Protein AF-A0A067E964-F1 (afdb_monomer)

Sequence (181 aa):
MEIDKAIRESDDRRLKTKYNNAINVIQRTLALYSIEEVAFSFNGGKDSTVLLHLLRAGYFLHKGEQSCSNGSLTFPIRTIYFESNSAFPEINSFTYDTASKYVLQLDIIRSDFKSGLEALLNAKPIRAIFLG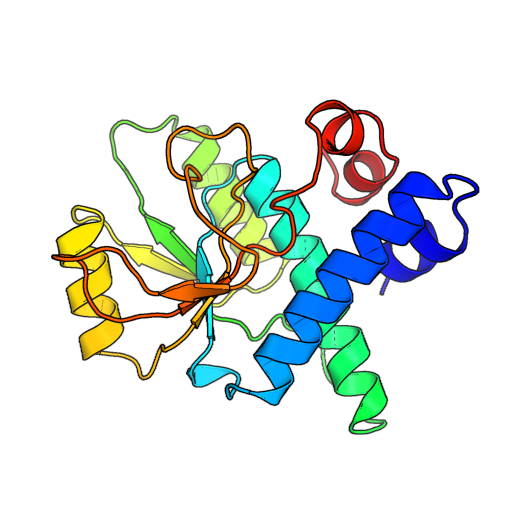VRIGDPTAVGQEQFSPSSPGWPPFMRVNPILDWSYRLLINNKLFGFIGF

Radius of gyration: 15.9 Å; Cα contacts (8 Å, |Δi|>4): 256; chains: 1; bounding box: 35×35×43 Å

pLDDT: mean 87.72, std 13.6, range [41.44, 98.56]

Solvent-accessible surface area (backbone atoms only — not comparable to full-atom values): 10256 Å² total; per-residue (Å²): 113,69,69,61,54,54,48,73,72,44,88,53,62,68,56,40,52,54,49,52,53,23,32,51,49,45,38,52,48,61,73,75,38,56,64,74,22,32,34,33,52,42,72,63,41,73,52,25,51,52,43,52,56,47,49,53,43,21,50,52,53,51,43,63,77,73,51,98,65,100,63,81,89,65,43,77,51,35,29,38,31,76,58,55,93,88,53,63,66,64,45,54,51,50,39,52,52,48,31,61,77,51,54,43,50,70,46,79,34,77,58,58,74,65,64,40,47,41,55,46,51,74,75,38,72,45,45,35,36,39,39,51,48,28,64,88,40,90,86,29,73,92,60,55,57,65,33,72,50,58,94,95,52,67,83,34,33,40,31,23,53,48,28,89,55,50,72,66,63,56,73,75,34,69,64,42,72,74,70,69,115

Secondary structure (DSSP, 8-state):
-HHHHHHHH---HHHHHHHHHHHHHHHHHHHHS-GGGEEEE--SSHHHHHHHHHHHHHHHHHHHHH----------SEEEEE--TTS-HHHHHHHHHHHHHHT--EEEE-S-HHHHHHHHHHHS---EEEE---TTSGGGTT--SEEEPPTTSPP-EEE-TTTT--HHHHHTSTHHHHHT-

Structure (mmCIF, N/CA/C/O backbone):
data_AF-A0A067E964-F1
#
_entry.id   AF-A0A067E964-F1
#
loop_
_atom_site.group_PDB
_atom_site.id
_atom_site.type_symbol
_atom_site.label_atom_id
_atom_site.label_alt_id
_atom_site.label_comp_id
_atom_site.label_asym_id
_atom_site.label_entity_id
_atom_site.label_seq_id
_atom_site.pdbx_PDB_ins_code
_atom_site.Cartn_x
_atom_site.Cartn_y
_atom_site.Cartn_z
_atom_site.occupancy
_atom_site.B_iso_or_equiv
_atom_site.auth_seq_id
_atom_site.auth_comp_id
_atom_site.auth_asym_id
_atom_site.auth_atom_id
_atom_site.pdbx_PDB_model_num
ATOM 1 N N . MET A 1 1 ? -3.321 -1.084 18.942 1.00 77.06 1 MET A N 1
ATOM 2 C CA . MET A 1 1 ? -2.308 -0.427 18.084 1.00 77.06 1 MET A CA 1
ATOM 3 C C . MET A 1 1 ? -2.519 1.096 18.113 1.00 77.06 1 MET A C 1
ATOM 5 O O . MET A 1 1 ? -3.662 1.531 18.144 1.00 77.06 1 MET A O 1
ATOM 9 N N . GLU A 1 2 ? -1.440 1.889 18.148 1.00 77.56 2 GLU A N 1
ATOM 10 C CA . GLU A 1 2 ? -1.433 3.334 18.477 1.00 77.56 2 GLU A CA 1
ATOM 11 C C . GLU A 1 2 ? -2.268 4.225 17.544 1.00 77.56 2 GLU A C 1
ATOM 13 O O . GLU A 1 2 ? -3.072 5.018 18.028 1.00 77.56 2 GLU A O 1
ATOM 18 N N . ILE A 1 3 ? -2.139 4.067 16.221 1.00 82.62 3 ILE A N 1
ATOM 19 C CA . ILE A 1 3 ? -2.868 4.901 15.247 1.00 82.62 3 ILE A CA 1
ATOM 20 C C . ILE A 1 3 ? -4.391 4.700 15.330 1.00 82.62 3 ILE A C 1
ATOM 22 O O . ILE A 1 3 ? -5.132 5.673 15.260 1.00 82.62 3 ILE A O 1
ATOM 26 N N . ASP A 1 4 ? -4.867 3.472 15.561 1.00 84.50 4 ASP A N 1
ATOM 27 C CA . ASP A 1 4 ? -6.303 3.192 15.721 1.00 84.50 4 ASP A CA 1
ATOM 28 C C . ASP A 1 4 ? -6.872 3.899 16.955 1.00 84.50 4 ASP A C 1
ATOM 30 O O . ASP A 1 4 ? -7.898 4.573 16.872 1.00 84.50 4 ASP A O 1
ATOM 34 N N . LYS A 1 5 ? -6.156 3.822 18.084 1.00 84.88 5 LYS A N 1
ATOM 35 C CA . LYS A 1 5 ? -6.529 4.530 19.313 1.00 84.88 5 LYS A CA 1
ATOM 36 C C . LYS A 1 5 ? -6.577 6.044 19.081 1.00 84.88 5 LYS A C 1
ATOM 38 O O . LYS A 1 5 ? -7.591 6.672 19.373 1.00 84.88 5 LYS A O 1
ATOM 43 N N . ALA A 1 6 ? -5.529 6.607 18.479 1.00 85.12 6 ALA A N 1
ATOM 44 C CA . ALA A 1 6 ? -5.443 8.036 18.197 1.00 85.12 6 ALA A CA 1
ATOM 45 C C . ALA A 1 6 ? -6.566 8.536 17.271 1.00 85.12 6 ALA A C 1
ATOM 47 O O . ALA A 1 6 ? -7.114 9.618 17.487 1.00 85.12 6 ALA A O 1
ATOM 48 N N . ILE A 1 7 ? -6.940 7.759 16.247 1.00 87.31 7 ILE A N 1
ATOM 49 C CA . ILE A 1 7 ? -8.059 8.111 15.367 1.00 87.31 7 ILE A CA 1
ATOM 50 C C . ILE A 1 7 ? -9.390 8.049 16.113 1.00 87.31 7 ILE A C 1
ATOM 52 O O . ILE A 1 7 ? -10.205 8.959 15.960 1.00 87.31 7 ILE A O 1
ATOM 56 N N . ARG A 1 8 ? -9.625 7.021 16.937 1.00 85.44 8 ARG A N 1
ATOM 57 C CA . ARG A 1 8 ? -10.857 6.903 17.738 1.00 85.44 8 ARG A CA 1
ATOM 58 C C . ARG A 1 8 ? -11.033 8.077 18.702 1.00 85.44 8 ARG A C 1
ATOM 60 O O . ARG A 1 8 ? -12.152 8.567 18.849 1.00 85.44 8 ARG A O 1
ATOM 67 N N . GLU A 1 9 ? -9.940 8.562 19.281 1.00 87.75 9 GLU A N 1
ATOM 68 C CA . GLU A 1 9 ? -9.905 9.706 20.203 1.00 87.75 9 GLU A CA 1
ATOM 69 C C . GLU A 1 9 ? -9.918 11.075 19.492 1.00 87.75 9 GLU A C 1
ATOM 71 O O . GLU A 1 9 ? -10.081 12.101 20.141 1.00 87.75 9 GLU A O 1
ATOM 76 N N . SER A 1 10 ? -9.771 11.125 18.163 1.00 86.50 10 SER A N 1
ATOM 77 C CA . SER A 1 10 ? -9.786 12.382 17.401 1.00 86.50 10 SER A CA 1
ATOM 78 C C . SER A 1 10 ? -11.192 12.980 17.274 1.00 86.50 10 SER A C 1
ATOM 80 O O . SER A 1 10 ? -12.141 12.275 16.941 1.00 86.50 10 SER A O 1
ATOM 82 N N . ASP A 1 11 ? -11.344 14.295 17.408 1.00 88.62 11 ASP A N 1
ATOM 83 C CA . ASP A 1 11 ? -12.618 14.976 17.122 1.00 88.62 11 ASP A CA 1
ATOM 84 C C . ASP A 1 11 ? -12.865 15.202 15.618 1.00 88.62 11 ASP A C 1
ATOM 86 O O . ASP A 1 11 ? -13.971 15.560 15.202 1.00 88.62 11 ASP A O 1
ATOM 90 N N . ASP A 1 12 ? -11.861 14.949 14.767 1.00 88.62 12 ASP A N 1
ATOM 91 C CA . ASP A 1 12 ? -11.995 15.092 13.316 1.00 88.62 12 ASP A CA 1
ATOM 92 C C . ASP A 1 12 ? -12.827 13.942 12.719 1.00 88.62 12 ASP A C 1
ATOM 94 O O . ASP A 1 12 ? -12.338 12.850 12.404 1.00 88.62 12 ASP A O 1
ATOM 98 N N . ARG A 1 13 ? -14.120 14.221 12.516 1.00 90.00 13 ARG A N 1
ATOM 99 C CA . ARG A 1 13 ? -15.074 13.301 11.879 1.00 90.00 13 ARG A CA 1
ATOM 100 C C . ARG A 1 13 ? -14.670 12.917 10.458 1.00 90.00 13 ARG A C 1
ATOM 102 O O . ARG A 1 13 ? -14.890 11.779 10.055 1.00 90.00 13 ARG A O 1
ATOM 109 N N . ARG A 1 14 ? -14.083 13.838 9.688 1.00 89.62 14 ARG A N 1
ATOM 110 C CA . ARG A 1 14 ? -13.678 13.571 8.302 1.00 89.62 14 ARG A CA 1
ATOM 111 C C . ARG A 1 14 ? -12.520 12.581 8.275 1.00 89.62 14 ARG A C 1
ATOM 113 O O . ARG A 1 14 ? -12.546 11.652 7.467 1.00 89.62 14 ARG A O 1
ATOM 120 N N . LEU A 1 15 ? -11.541 12.763 9.159 1.00 87.75 15 LEU A N 1
ATOM 121 C CA . LEU A 1 15 ? -10.428 11.833 9.320 1.00 87.75 15 LEU A CA 1
ATOM 122 C C . LEU A 1 15 ? -10.924 10.445 9.738 1.00 87.75 15 LEU A C 1
ATOM 124 O O . LEU A 1 15 ? -10.543 9.462 9.109 1.00 87.75 15 LEU A O 1
ATOM 128 N N . LYS A 1 16 ? -11.818 10.366 10.732 1.00 90.69 16 LYS A N 1
ATOM 129 C CA . LYS A 1 16 ? -12.431 9.101 11.172 1.00 90.69 16 LYS A CA 1
ATOM 130 C C . LYS A 1 16 ? -13.113 8.359 10.025 1.00 90.69 16 LYS A C 1
ATOM 132 O O . LYS A 1 16 ? -12.854 7.177 9.830 1.00 90.69 16 LYS A O 1
ATOM 137 N N . THR A 1 17 ? -13.931 9.047 9.226 1.00 92.75 17 THR A N 1
ATOM 138 C CA . THR A 1 17 ? -14.602 8.433 8.070 1.00 92.75 17 THR A CA 1
ATOM 139 C C . THR A 1 17 ? -13.599 7.898 7.048 1.00 92.75 17 THR A C 1
ATOM 141 O O . THR A 1 17 ? -13.735 6.769 6.585 1.00 92.75 17 THR A O 1
ATOM 144 N N . LYS A 1 18 ? -12.565 8.676 6.712 1.00 92.56 18 LYS A N 1
ATOM 145 C CA . LYS A 1 18 ? -11.542 8.274 5.731 1.00 92.56 18 LYS A CA 1
ATOM 146 C C . LYS A 1 18 ? -10.688 7.110 6.227 1.00 92.56 18 LYS A C 1
ATOM 148 O O . LYS A 1 18 ? -10.411 6.195 5.457 1.00 92.56 18 LYS A O 1
ATOM 153 N N . TYR A 1 19 ? -10.338 7.115 7.511 1.00 93.19 19 TYR A N 1
ATOM 154 C CA . TYR A 1 19 ? -9.678 5.998 8.177 1.00 93.19 19 TYR A CA 1
ATOM 155 C C . TYR A 1 19 ? -10.545 4.737 8.129 1.00 93.19 19 TYR A C 1
ATOM 157 O O . TYR A 1 19 ? -10.095 3.726 7.604 1.00 93.19 19 TYR A O 1
ATOM 165 N N . ASN A 1 20 ? -11.802 4.804 8.578 1.00 94.19 20 ASN A N 1
ATOM 166 C CA . ASN A 1 20 ? -12.708 3.652 8.579 1.00 94.19 20 ASN A CA 1
ATOM 167 C C . ASN A 1 20 ? -12.905 3.078 7.170 1.00 94.19 20 ASN A C 1
ATOM 169 O O . ASN A 1 20 ? -12.888 1.865 6.990 1.00 94.19 20 ASN A O 1
ATOM 173 N N . ASN A 1 21 ? -13.031 3.936 6.154 1.00 95.81 21 ASN A N 1
ATOM 174 C CA . ASN A 1 21 ? -13.113 3.497 4.762 1.00 95.81 21 ASN A CA 1
ATOM 175 C C . ASN A 1 21 ? -11.846 2.752 4.319 1.00 95.81 21 ASN A C 1
ATOM 177 O O . ASN A 1 21 ? -11.956 1.683 3.723 1.00 95.81 21 ASN A O 1
ATOM 181 N N . ALA A 1 22 ? -10.659 3.273 4.640 1.00 96.38 22 ALA A N 1
ATOM 182 C CA . ALA A 1 22 ? -9.400 2.609 4.317 1.00 96.38 22 ALA A CA 1
ATOM 183 C C . ALA A 1 22 ? -9.267 1.255 5.037 1.00 96.38 22 ALA A C 1
ATOM 185 O O . ALA A 1 22 ? -8.920 0.258 4.406 1.00 96.38 22 ALA A O 1
ATOM 186 N N . ILE A 1 23 ? -9.607 1.194 6.330 1.00 96.06 23 ILE A N 1
ATOM 187 C CA . ILE A 1 23 ? -9.612 -0.051 7.110 1.00 96.06 23 ILE A CA 1
ATOM 188 C C . ILE A 1 23 ? -10.578 -1.075 6.508 1.00 96.06 23 ILE A C 1
ATOM 190 O O . ILE A 1 23 ? -10.187 -2.224 6.329 1.00 96.06 23 ILE A O 1
ATOM 194 N N . ASN A 1 24 ? -11.780 -0.659 6.099 1.00 96.69 24 ASN A N 1
ATOM 195 C CA . ASN A 1 24 ? -12.745 -1.540 5.440 1.00 96.69 24 ASN A CA 1
ATOM 196 C C . ASN A 1 24 ? -12.193 -2.140 4.137 1.00 96.69 24 ASN A C 1
ATOM 198 O O . ASN A 1 24 ? -12.373 -3.330 3.885 1.00 96.69 24 ASN A O 1
ATOM 202 N N . VAL A 1 25 ? -11.505 -1.349 3.305 1.00 98.19 25 VAL A N 1
ATOM 203 C CA . VAL A 1 25 ? -10.853 -1.850 2.077 1.00 98.19 25 VAL A CA 1
ATOM 204 C C . VAL A 1 25 ? -9.776 -2.882 2.418 1.00 98.19 25 VAL A C 1
ATOM 206 O O . VAL A 1 25 ? -9.701 -3.939 1.788 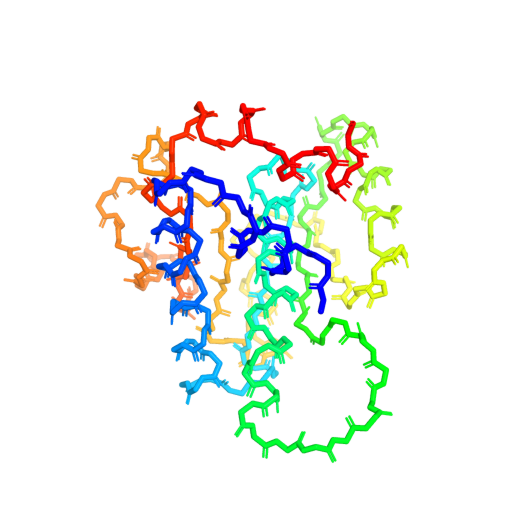1.00 98.19 25 VAL A O 1
ATOM 209 N N . ILE A 1 26 ? -8.967 -2.607 3.443 1.00 97.69 26 ILE A N 1
ATOM 210 C CA . ILE A 1 26 ? -7.898 -3.505 3.889 1.00 97.69 26 ILE A CA 1
ATOM 211 C C . ILE A 1 26 ? -8.485 -4.815 4.424 1.00 97.69 26 ILE A C 1
ATOM 213 O O . ILE A 1 26 ? -8.094 -5.881 3.960 1.00 97.69 26 ILE A O 1
ATOM 217 N N . GLN A 1 27 ? -9.467 -4.758 5.327 1.00 95.88 27 GLN A N 1
ATOM 218 C CA . GLN A 1 27 ? -10.125 -5.946 5.881 1.00 95.88 27 GLN A CA 1
ATOM 219 C C . GLN A 1 27 ? -10.817 -6.778 4.797 1.00 95.88 27 GLN A C 1
ATOM 221 O O . GLN A 1 27 ? -10.689 -7.998 4.801 1.00 95.88 27 GLN A O 1
ATOM 226 N N . ARG A 1 28 ? -11.491 -6.141 3.828 1.00 97.25 28 ARG A N 1
ATOM 227 C CA . ARG A 1 28 ? -12.083 -6.843 2.676 1.00 97.25 28 ARG A CA 1
ATOM 228 C C . ARG A 1 28 ? -11.032 -7.574 1.850 1.00 97.25 28 ARG A C 1
ATOM 230 O O . ARG A 1 28 ? -11.267 -8.703 1.442 1.00 97.25 28 ARG A O 1
ATOM 237 N N . THR A 1 29 ? -9.876 -6.954 1.631 1.00 98.25 29 THR A N 1
ATOM 238 C CA . THR A 1 29 ? -8.764 -7.595 0.915 1.00 98.25 29 THR A CA 1
ATOM 239 C C . THR A 1 29 ? -8.263 -8.816 1.681 1.00 98.25 29 THR A C 1
ATOM 241 O O . THR A 1 29 ? -8.159 -9.890 1.103 1.00 98.25 29 THR A O 1
ATOM 244 N N . LEU A 1 30 ? -8.028 -8.677 2.988 1.00 96.06 30 LEU A N 1
ATOM 245 C CA . LEU A 1 30 ? -7.547 -9.767 3.844 1.00 96.06 30 LEU A CA 1
ATOM 246 C C . LEU A 1 30 ? -8.582 -10.888 4.049 1.00 96.06 30 LEU A C 1
ATOM 248 O O . LEU A 1 30 ? -8.213 -12.007 4.380 1.00 96.06 30 LEU A O 1
ATOM 252 N N . ALA A 1 31 ? -9.870 -10.607 3.834 1.00 95.94 31 ALA A N 1
ATOM 253 C CA . ALA A 1 31 ? -10.924 -11.619 3.816 1.00 95.94 31 ALA A CA 1
ATOM 254 C C . ALA A 1 31 ? -11.010 -12.387 2.482 1.00 95.94 31 ALA A C 1
ATOM 256 O O . ALA A 1 31 ? -11.522 -13.503 2.460 1.00 95.94 31 ALA A O 1
ATOM 257 N N . LEU A 1 32 ? -10.556 -11.789 1.373 1.00 96.88 32 LEU A N 1
ATOM 258 C CA . LEU A 1 32 ? -10.623 -12.376 0.027 1.00 96.88 32 LEU A CA 1
ATOM 259 C C . LEU A 1 32 ? -9.337 -13.093 -0.395 1.00 96.88 32 LEU A C 1
ATOM 261 O O . LEU A 1 32 ? -9.395 -13.982 -1.241 1.00 96.88 32 LEU A O 1
ATOM 265 N N . TYR A 1 33 ? -8.198 -12.684 0.157 1.00 97.19 33 TYR A N 1
ATOM 266 C CA . TYR A 1 33 ? -6.873 -13.178 -0.199 1.00 97.19 33 TYR A CA 1
ATOM 267 C C . TYR A 1 33 ? -6.128 -13.616 1.058 1.00 97.19 33 TYR A C 1
ATOM 269 O O . TYR A 1 33 ? -6.189 -12.933 2.086 1.00 97.19 33 TYR A O 1
ATOM 277 N N . SER A 1 34 ? -5.386 -14.722 0.976 1.00 94.94 34 SER A N 1
ATOM 278 C CA . SER A 1 34 ? -4.480 -15.108 2.059 1.00 94.94 34 SER A CA 1
ATOM 279 C C . SER A 1 34 ? -3.337 -14.095 2.189 1.00 94.94 34 SER A C 1
ATOM 281 O O . SER A 1 34 ? -3.060 -13.310 1.281 1.00 94.94 34 SER A O 1
ATOM 283 N N . ILE A 1 35 ? -2.636 -14.101 3.324 1.00 93.88 35 ILE A N 1
ATOM 284 C CA . ILE A 1 35 ? -1.528 -13.163 3.562 1.00 93.88 35 ILE A CA 1
ATOM 285 C C . ILE A 1 35 ? -0.419 -13.316 2.512 1.00 93.88 35 ILE A C 1
ATOM 287 O O . ILE A 1 35 ? 0.188 -12.328 2.109 1.00 93.88 35 ILE A O 1
ATOM 291 N N . GLU A 1 36 ? -0.182 -14.535 2.033 1.00 95.25 36 GLU A N 1
ATOM 292 C CA . GLU A 1 36 ? 0.815 -14.858 1.012 1.00 95.25 36 GLU A CA 1
ATOM 293 C C . GLU A 1 36 ? 0.425 -14.350 -0.385 1.00 95.25 36 GLU A C 1
ATOM 295 O O . GLU A 1 36 ? 1.301 -14.127 -1.224 1.00 95.25 36 GLU A O 1
ATOM 300 N N . GLU A 1 37 ? -0.873 -14.151 -0.628 1.00 97.81 37 GLU A N 1
ATOM 301 C CA . GLU A 1 37 ? -1.424 -13.640 -1.885 1.00 97.81 37 GLU A CA 1
ATOM 302 C C . GLU A 1 37 ? -1.456 -12.105 -1.943 1.00 97.81 37 GLU A C 1
ATOM 304 O O . GLU A 1 37 ? -1.804 -11.521 -2.976 1.00 97.81 37 GLU A O 1
ATOM 309 N N . VAL A 1 38 ? -1.089 -11.433 -0.851 1.00 98.00 38 VAL A N 1
ATOM 310 C CA . VAL A 1 38 ? -1.160 -9.980 -0.719 1.00 98.00 38 VAL A CA 1
ATOM 311 C C . VAL A 1 38 ? 0.234 -9.381 -0.587 1.00 98.00 38 VAL A C 1
ATOM 313 O O . VAL A 1 38 ? 1.061 -9.823 0.209 1.00 98.00 38 VAL A O 1
ATOM 316 N N . ALA A 1 39 ? 0.480 -8.312 -1.338 1.00 98.19 39 ALA A N 1
ATOM 317 C CA . ALA A 1 39 ? 1.686 -7.508 -1.215 1.00 98.19 39 ALA A CA 1
ATOM 318 C C . ALA A 1 39 ? 1.363 -6.021 -1.045 1.00 98.19 39 ALA A C 1
ATOM 320 O O . ALA A 1 39 ? 0.253 -5.555 -1.308 1.00 98.19 39 ALA A O 1
ATOM 321 N N . PHE A 1 40 ? 2.355 -5.256 -0.613 1.00 98.38 40 PHE A N 1
ATOM 322 C CA . PHE A 1 40 ? 2.282 -3.813 -0.445 1.00 98.38 40 PHE A CA 1
ATOM 323 C C . PHE A 1 40 ? 3.425 -3.145 -1.207 1.00 98.38 40 PHE A C 1
ATOM 325 O O . PHE A 1 40 ? 4.588 -3.435 -0.949 1.00 98.38 40 PHE A O 1
ATOM 332 N N . SER A 1 41 ? 3.107 -2.242 -2.137 1.00 97.62 41 SER A N 1
ATOM 333 C CA . SER A 1 41 ? 4.120 -1.454 -2.842 1.00 97.62 41 SER A CA 1
ATOM 334 C C . SER A 1 41 ? 4.497 -0.230 -2.011 1.00 97.62 41 SER A C 1
ATOM 336 O O . SER A 1 41 ? 3.730 0.733 -1.918 1.00 97.62 41 SER A O 1
ATOM 338 N N . PHE A 1 42 ? 5.700 -0.246 -1.447 1.00 96.31 42 PHE A N 1
ATOM 339 C CA . PHE A 1 42 ? 6.258 0.856 -0.675 1.00 96.31 42 PHE A CA 1
ATOM 340 C C . PHE A 1 42 ? 7.288 1.613 -1.509 1.00 96.31 42 PHE A C 1
ATOM 342 O O . PHE A 1 42 ? 8.007 1.012 -2.299 1.00 96.31 42 PHE A O 1
ATOM 349 N N . ASN A 1 43 ? 7.348 2.936 -1.368 1.00 91.81 43 ASN A N 1
ATOM 350 C CA . ASN A 1 43 ? 8.309 3.771 -2.103 1.00 91.81 43 ASN A CA 1
ATOM 351 C C . ASN A 1 43 ? 8.994 4.828 -1.224 1.00 91.81 43 ASN A C 1
ATOM 353 O O . ASN A 1 43 ? 9.567 5.775 -1.754 1.00 91.81 43 ASN A O 1
ATOM 357 N N . GLY A 1 44 ? 8.854 4.732 0.102 1.00 88.19 44 GLY A N 1
ATOM 358 C CA . GLY A 1 44 ? 9.381 5.717 1.051 1.00 88.19 44 GLY A CA 1
ATOM 359 C C . GLY A 1 44 ? 8.667 7.076 1.047 1.00 88.19 44 GLY A C 1
ATOM 360 O O . GLY A 1 44 ? 8.940 7.927 1.888 1.00 88.19 44 GLY A O 1
ATOM 361 N N . GLY A 1 45 ? 7.735 7.305 0.120 1.00 89.56 45 GLY A N 1
ATOM 362 C CA . GLY A 1 45 ? 6.958 8.533 0.037 1.00 89.56 45 GLY A CA 1
ATOM 363 C C . GLY A 1 45 ? 5.850 8.610 1.087 1.00 89.56 45 GLY A C 1
ATOM 364 O O . GLY A 1 45 ? 5.357 7.605 1.592 1.00 89.56 45 GLY A O 1
ATOM 365 N N . LYS A 1 46 ? 5.380 9.830 1.358 1.00 88.75 46 LYS A N 1
ATOM 366 C CA . LYS A 1 46 ? 4.353 10.111 2.377 1.00 88.75 46 LYS A CA 1
ATOM 367 C C . LYS A 1 46 ? 3.090 9.243 2.251 1.00 88.75 46 LYS A C 1
ATOM 369 O O . LYS A 1 46 ? 2.547 8.796 3.256 1.00 88.75 46 LYS A O 1
ATOM 374 N N . ASP A 1 47 ? 2.617 9.021 1.023 1.00 91.81 47 ASP A N 1
ATOM 375 C CA . ASP A 1 47 ? 1.352 8.338 0.751 1.00 91.81 47 ASP A CA 1
ATOM 376 C C . ASP A 1 47 ? 1.477 6.837 1.059 1.00 91.81 47 ASP A C 1
ATOM 378 O O . ASP A 1 47 ? 0.626 6.261 1.739 1.00 91.81 47 ASP A O 1
ATOM 382 N N . SER A 1 48 ? 2.586 6.216 0.639 1.00 94.19 48 SER A N 1
ATOM 383 C CA . SER A 1 48 ? 2.870 4.815 0.948 1.00 94.19 48 SER A CA 1
ATOM 384 C C . SER A 1 48 ? 3.208 4.625 2.431 1.00 94.19 48 SER A C 1
ATOM 386 O O . SER A 1 48 ? 2.756 3.650 3.023 1.00 94.19 48 SER A O 1
ATOM 388 N N . THR A 1 49 ? 3.872 5.580 3.089 1.00 92.88 49 THR A N 1
ATOM 389 C CA . THR A 1 49 ? 4.091 5.523 4.544 1.00 92.88 49 THR A CA 1
ATOM 390 C C . THR A 1 49 ? 2.775 5.591 5.318 1.00 92.88 49 THR A C 1
ATOM 392 O O . THR A 1 49 ? 2.546 4.775 6.206 1.00 92.88 49 THR A O 1
ATOM 395 N N . VAL A 1 50 ? 1.850 6.488 4.964 1.00 92.31 50 VAL A N 1
ATOM 396 C CA . VAL A 1 50 ? 0.512 6.492 5.583 1.00 92.31 50 VAL A CA 1
ATOM 397 C C . VAL A 1 50 ? -0.187 5.151 5.366 1.00 92.31 50 VAL A C 1
ATOM 399 O O . VAL A 1 50 ? -0.730 4.582 6.316 1.00 92.31 50 VAL A O 1
ATOM 402 N N . LEU A 1 51 ? -0.117 4.605 4.151 1.00 95.38 51 LEU A N 1
ATOM 403 C CA . LEU A 1 51 ? -0.695 3.301 3.850 1.00 95.38 51 LEU A CA 1
ATOM 404 C C . LEU A 1 51 ? -0.056 2.166 4.667 1.00 95.38 51 LEU A C 1
ATOM 406 O O . LEU A 1 51 ? -0.792 1.322 5.165 1.00 95.38 51 LEU A O 1
ATOM 410 N N . LEU A 1 52 ? 1.259 2.168 4.902 1.00 94.88 52 LEU A N 1
ATOM 411 C CA . LEU A 1 52 ? 1.929 1.193 5.772 1.00 94.88 52 LEU A CA 1
ATOM 412 C C . LEU A 1 52 ? 1.295 1.165 7.171 1.00 94.88 52 LEU A C 1
ATOM 414 O O . LEU A 1 52 ? 0.970 0.099 7.698 1.00 94.88 52 LEU A O 1
ATOM 418 N N . HIS A 1 53 ? 1.072 2.333 7.772 1.00 92.19 53 HIS A N 1
ATOM 419 C CA . HIS A 1 53 ? 0.451 2.417 9.095 1.00 92.19 53 HIS A CA 1
ATOM 420 C C . HIS A 1 53 ? -1.020 1.984 9.084 1.00 92.19 53 HIS A C 1
ATOM 422 O O . HIS A 1 53 ? -1.460 1.316 10.021 1.00 92.19 53 HIS A O 1
ATOM 428 N N . LEU A 1 54 ? -1.766 2.297 8.020 1.00 94.38 54 LEU A N 1
ATOM 429 C CA . LEU A 1 54 ? -3.134 1.805 7.834 1.00 94.38 54 LEU A CA 1
ATOM 430 C C . LEU A 1 54 ? -3.178 0.285 7.641 1.00 94.38 54 LEU A C 1
ATOM 432 O O . LEU A 1 54 ? -4.074 -0.364 8.168 1.00 94.38 54 LEU A O 1
ATOM 436 N N . LEU A 1 55 ? -2.211 -0.310 6.942 1.00 95.38 55 LEU A N 1
ATOM 437 C CA . LEU A 1 55 ? -2.130 -1.759 6.761 1.00 95.38 55 LEU A CA 1
ATOM 438 C C . LEU A 1 55 ? -1.817 -2.470 8.075 1.00 95.38 55 LEU A C 1
ATOM 440 O O . LEU A 1 55 ? -2.468 -3.461 8.402 1.00 95.38 55 LEU A O 1
ATOM 444 N N . ARG A 1 56 ? -0.887 -1.932 8.874 1.00 92.50 56 ARG A N 1
ATOM 445 C CA . ARG A 1 56 ? -0.630 -2.419 10.242 1.00 92.50 56 ARG A CA 1
ATOM 446 C C . ARG A 1 56 ? -1.903 -2.362 11.095 1.00 92.50 56 ARG A C 1
ATOM 448 O O . ARG A 1 56 ? -2.174 -3.296 11.848 1.00 92.50 56 ARG A O 1
ATOM 455 N N . ALA A 1 57 ? -2.704 -1.311 10.924 1.00 91.88 57 ALA A N 1
ATOM 456 C CA . ALA A 1 57 ? -3.993 -1.137 11.586 1.00 91.88 57 ALA A CA 1
ATOM 457 C C . ALA A 1 57 ? -5.053 -2.134 11.163 1.00 91.88 57 ALA A C 1
ATOM 459 O O . ALA A 1 57 ? -5.603 -2.838 12.010 1.00 91.88 57 ALA A O 1
ATOM 460 N N . GLY A 1 58 ? -5.309 -2.214 9.863 1.00 93.75 58 GLY A N 1
ATOM 461 C CA . GLY A 1 58 ? -6.300 -3.118 9.306 1.00 93.75 58 GLY A CA 1
ATOM 462 C C . GLY A 1 58 ? -5.961 -4.568 9.622 1.00 93.75 58 GLY A C 1
ATOM 463 O O . GLY A 1 58 ? -6.846 -5.312 10.027 1.00 93.75 58 GLY A O 1
ATOM 464 N N . TYR A 1 59 ? -4.682 -4.950 9.551 1.00 92.00 59 TYR A N 1
ATOM 465 C CA . TYR A 1 59 ? -4.240 -6.290 9.932 1.00 92.00 59 TYR A CA 1
ATOM 466 C C . TYR A 1 59 ? -4.465 -6.584 11.424 1.00 92.00 59 TYR A C 1
ATOM 468 O O . TYR A 1 59 ? -5.009 -7.634 11.763 1.00 92.00 59 TYR A O 1
ATOM 476 N N . PHE A 1 60 ? -4.096 -5.656 12.317 1.00 90.00 60 PHE A N 1
ATOM 477 C CA . PHE A 1 60 ? -4.328 -5.806 13.759 1.00 90.00 60 PHE A CA 1
ATOM 478 C C . PHE A 1 60 ? -5.818 -5.996 14.082 1.00 90.00 60 PHE A C 1
ATOM 480 O O . PHE A 1 60 ? -6.171 -6.889 14.850 1.00 90.00 60 PHE A O 1
ATOM 487 N N . LEU A 1 61 ? -6.690 -5.190 13.470 1.00 90.38 61 LEU A N 1
ATOM 488 C CA . LEU A 1 61 ? -8.139 -5.274 13.669 1.00 90.38 61 LEU A CA 1
ATOM 489 C C . LEU A 1 61 ? -8.718 -6.576 13.098 1.00 90.38 61 LEU A C 1
ATOM 491 O O . LEU A 1 61 ? -9.461 -7.267 13.786 1.00 90.38 61 LEU A O 1
ATOM 495 N N . HIS A 1 62 ? -8.300 -6.964 11.892 1.00 88.06 62 HIS A N 1
ATOM 496 C CA . HIS A 1 62 ? -8.727 -8.205 11.245 1.00 88.06 62 HIS A CA 1
ATOM 497 C C . HIS A 1 62 ? -8.337 -9.463 12.040 1.00 88.06 62 HIS A C 1
ATOM 499 O O . HIS A 1 62 ? -9.100 -10.424 12.103 1.00 88.06 62 HIS A O 1
ATOM 505 N N . LYS A 1 63 ? -7.158 -9.463 12.679 1.00 85.00 63 LYS A N 1
ATOM 506 C CA . LYS A 1 63 ? -6.715 -10.549 13.571 1.00 85.00 63 LYS A CA 1
ATOM 507 C C . LYS A 1 63 ? -7.483 -10.564 14.889 1.00 85.00 63 LYS A C 1
ATOM 509 O O . LYS A 1 63 ? -7.854 -11.642 15.346 1.00 85.00 63 LYS A O 1
ATOM 514 N N . GLY A 1 64 ? -7.741 -9.391 15.473 1.00 74.81 64 GLY A N 1
ATOM 515 C CA . GLY A 1 64 ? -8.540 -9.257 16.695 1.00 74.81 64 GLY A CA 1
ATOM 516 C C . GLY A 1 64 ? -9.974 -9.775 16.539 1.00 74.81 64 GLY A C 1
ATOM 517 O O . GLY A 1 64 ? -10.523 -10.324 17.486 1.00 74.81 64 GLY A O 1
ATOM 518 N N . GLU A 1 65 ? -10.547 -9.671 15.338 1.00 62.69 65 GLU A N 1
ATOM 519 C CA . GLU A 1 65 ? -11.842 -10.271 14.987 1.00 62.69 65 GLU A CA 1
ATOM 520 C C . GLU A 1 65 ? -11.784 -11.805 14.854 1.00 62.69 65 GLU A C 1
ATOM 522 O O . GLU A 1 65 ? -12.807 -12.466 15.014 1.00 62.69 65 GLU A O 1
ATOM 527 N N . GLN A 1 66 ? -10.606 -12.384 14.580 1.00 61.53 66 GLN A N 1
ATOM 528 C CA . GLN A 1 66 ? -10.451 -13.810 14.267 1.00 61.53 66 GLN A CA 1
ATOM 529 C C . GLN A 1 66 ? -9.882 -14.677 15.401 1.00 61.53 66 GLN A C 1
ATOM 531 O O . GLN A 1 66 ? -10.174 -15.870 15.396 1.00 61.53 66 GLN A O 1
ATOM 536 N N . SER A 1 67 ? -9.094 -14.158 16.362 1.00 54.56 67 SER A N 1
ATOM 537 C CA . SER A 1 67 ? -8.637 -14.909 17.559 1.00 54.56 67 SER A CA 1
ATOM 538 C C . SER A 1 67 ? -7.869 -14.066 18.596 1.00 54.56 67 SER A C 1
ATOM 540 O O . SER A 1 67 ? -6.942 -13.329 18.259 1.00 54.56 67 SER A O 1
ATOM 542 N N . CYS A 1 68 ? -8.158 -14.282 19.887 1.00 41.44 68 CYS A N 1
ATOM 543 C CA . CYS A 1 68 ? -7.388 -13.795 21.040 1.00 41.44 68 CYS A CA 1
ATOM 544 C C . CYS A 1 68 ? -6.077 -14.583 21.191 1.00 41.44 68 CYS A C 1
ATOM 546 O O . CYS A 1 68 ? -6.036 -15.606 21.868 1.00 41.44 68 CYS A O 1
ATOM 548 N N . SER A 1 69 ? -4.988 -14.139 20.571 1.00 43.91 69 SER A N 1
ATOM 549 C CA . SER A 1 69 ? -3.659 -14.683 20.882 1.00 43.91 69 SER A CA 1
ATOM 550 C C . SER A 1 69 ? -2.621 -13.570 20.919 1.00 43.91 69 SER A C 1
ATOM 552 O O . SER A 1 69 ? -2.533 -12.749 20.008 1.00 43.91 69 SER A O 1
ATOM 554 N N . ASN A 1 70 ? -1.861 -13.543 22.017 1.00 46.91 70 ASN A N 1
ATOM 555 C CA . ASN A 1 70 ? -0.774 -12.609 22.318 1.00 46.91 70 ASN A CA 1
ATOM 556 C C . ASN A 1 70 ? 0.432 -12.854 21.391 1.00 46.91 70 ASN A C 1
ATOM 558 O O . ASN A 1 70 ? 1.497 -13.278 21.833 1.00 46.91 70 ASN A O 1
ATOM 562 N N . GLY A 1 71 ? 0.241 -12.657 20.088 1.00 45.50 71 GLY A N 1
ATOM 563 C CA . GLY A 1 71 ? 1.261 -12.828 19.062 1.00 45.50 71 GLY A CA 1
ATOM 564 C C . GLY A 1 71 ? 1.950 -11.509 18.731 1.00 45.50 71 GLY A C 1
ATOM 565 O O . GLY A 1 71 ? 1.308 -10.464 18.642 1.00 45.50 71 GLY A O 1
ATOM 566 N N . SER A 1 72 ? 3.268 -11.578 18.544 1.00 52.62 72 SER A N 1
ATOM 567 C CA . SER A 1 72 ? 4.127 -10.483 18.088 1.00 52.62 72 SER A CA 1
ATOM 568 C C . SER A 1 72 ? 3.485 -9.665 16.955 1.00 52.62 72 SER A C 1
ATOM 570 O O . SER A 1 72 ? 2.976 -10.227 15.985 1.00 52.62 72 SER A O 1
ATOM 572 N N . LEU A 1 73 ? 3.530 -8.332 17.067 1.00 61.59 73 LEU A N 1
ATOM 573 C CA . LEU A 1 73 ? 2.966 -7.354 16.118 1.00 61.59 73 LEU A CA 1
ATOM 574 C C . LEU A 1 73 ? 3.778 -7.252 14.808 1.00 61.59 73 LEU A C 1
ATOM 576 O O . LEU A 1 73 ? 3.928 -6.162 14.249 1.00 61.59 73 LEU A O 1
ATOM 580 N N . THR A 1 74 ? 4.346 -8.357 14.327 1.00 72.88 74 THR A N 1
ATOM 581 C CA . THR A 1 74 ? 5.073 -8.390 13.056 1.00 72.88 74 THR A CA 1
ATOM 582 C C . THR A 1 74 ? 4.102 -8.131 11.917 1.00 72.88 74 THR A C 1
ATOM 584 O O . THR A 1 74 ? 3.064 -8.788 11.827 1.00 72.88 74 THR A O 1
ATOM 587 N N . PHE A 1 75 ? 4.433 -7.173 11.055 1.00 83.69 75 PHE A N 1
ATOM 588 C CA . PHE A 1 75 ? 3.665 -6.872 9.855 1.00 83.69 75 PHE A CA 1
ATOM 589 C C . PHE A 1 75 ? 3.932 -7.957 8.802 1.00 83.69 75 PHE A C 1
ATOM 591 O O . PHE A 1 75 ? 5.034 -7.999 8.260 1.00 83.69 75 PHE A O 1
ATOM 598 N N . PRO A 1 76 ? 2.975 -8.857 8.513 1.00 89.19 76 PRO A N 1
ATOM 599 C CA . PRO A 1 76 ? 3.281 -10.057 7.736 1.00 89.19 76 PRO A CA 1
ATOM 600 C C . PRO A 1 76 ? 3.126 -9.845 6.228 1.00 89.19 76 PRO A C 1
ATOM 602 O O . PRO A 1 76 ? 3.439 -10.739 5.450 1.00 89.19 76 PRO A O 1
ATOM 605 N N . ILE A 1 77 ? 2.594 -8.692 5.809 1.00 94.44 77 ILE A N 1
ATOM 606 C CA . ILE A 1 77 ? 2.364 -8.401 4.399 1.00 94.44 77 ILE A CA 1
ATOM 607 C C . ILE A 1 77 ? 3.715 -8.089 3.761 1.00 94.44 77 ILE A C 1
ATOM 609 O O . ILE A 1 77 ? 4.425 -7.160 4.162 1.00 94.44 77 ILE A O 1
ATOM 613 N N . ARG A 1 78 ? 4.047 -8.869 2.735 1.00 95.69 78 ARG A N 1
ATOM 614 C CA . ARG A 1 78 ? 5.236 -8.674 1.912 1.00 95.69 78 ARG A CA 1
ATOM 615 C C . ARG A 1 78 ? 5.263 -7.256 1.355 1.00 95.69 78 ARG A C 1
ATOM 617 O O . ARG A 1 78 ? 4.291 -6.791 0.763 1.00 95.69 78 ARG A O 1
ATOM 624 N N . THR A 1 79 ? 6.385 -6.577 1.535 1.00 97.56 79 THR A N 1
ATOM 625 C CA . THR A 1 79 ? 6.587 -5.201 1.089 1.00 97.56 79 THR A CA 1
ATOM 626 C C . THR A 1 79 ? 7.528 -5.197 -0.106 1.00 97.56 79 THR A C 1
ATOM 628 O O . THR A 1 79 ? 8.631 -5.719 -0.027 1.00 97.56 79 THR A O 1
ATOM 631 N N . ILE A 1 80 ? 7.092 -4.615 -1.215 1.00 97.75 80 ILE A N 1
ATOM 632 C CA . ILE A 1 80 ? 7.857 -4.513 -2.455 1.00 97.75 80 ILE A CA 1
ATOM 633 C C . ILE A 1 80 ? 8.433 -3.104 -2.537 1.00 97.75 80 ILE A C 1
ATOM 635 O O . ILE A 1 80 ? 7.689 -2.132 -2.384 1.00 97.75 80 ILE A O 1
ATOM 639 N N . TYR A 1 81 ? 9.728 -2.999 -2.821 1.00 97.19 81 TYR A N 1
ATOM 640 C CA . TYR A 1 81 ? 10.402 -1.737 -3.105 1.00 97.19 81 TYR A CA 1
ATOM 641 C C . TYR A 1 81 ? 11.140 -1.812 -4.441 1.00 97.19 81 TYR A C 1
ATOM 643 O O . TYR A 1 81 ? 11.998 -2.671 -4.636 1.00 97.19 81 TYR A O 1
ATOM 651 N N . PHE A 1 82 ? 10.808 -0.905 -5.360 1.00 95.62 82 PHE A N 1
ATOM 652 C CA . PHE A 1 82 ? 11.540 -0.736 -6.614 1.00 95.62 82 PHE A CA 1
ATOM 653 C C . PHE A 1 82 ? 12.671 0.266 -6.393 1.00 95.62 82 PHE A C 1
ATOM 655 O O . PHE A 1 82 ? 12.447 1.477 -6.384 1.00 95.62 82 PHE A O 1
ATOM 662 N N . GLU A 1 83 ? 13.879 -0.250 -6.183 1.00 93.88 83 GLU A N 1
ATOM 663 C CA . GLU A 1 83 ? 15.069 0.567 -5.985 1.00 93.88 83 GLU A CA 1
ATOM 664 C C . GLU A 1 83 ? 15.567 1.086 -7.337 1.00 93.88 83 GLU A C 1
ATOM 666 O O . GLU A 1 83 ? 15.848 0.315 -8.255 1.00 93.88 83 GLU A O 1
ATOM 671 N N . SER A 1 84 ? 15.705 2.408 -7.442 1.00 88.25 84 SER A N 1
ATOM 672 C CA . SER A 1 84 ? 16.299 3.064 -8.604 1.00 88.25 84 SER A CA 1
ATOM 673 C C . SER A 1 84 ? 17.563 3.812 -8.208 1.00 88.25 84 SER A C 1
ATOM 675 O O . SER A 1 84 ? 17.550 4.611 -7.274 1.00 88.25 84 SER A O 1
ATOM 677 N N . ASN A 1 85 ? 18.627 3.646 -8.996 1.00 84.31 85 ASN A N 1
ATOM 678 C CA . ASN A 1 85 ? 19.865 4.420 -8.854 1.00 84.31 85 ASN A CA 1
ATOM 679 C C . ASN A 1 85 ? 19.678 5.914 -9.170 1.00 84.31 85 ASN A C 1
ATOM 681 O O . ASN A 1 85 ? 20.553 6.718 -8.866 1.00 84.31 85 ASN A O 1
ATOM 685 N N . SER A 1 86 ? 18.564 6.289 -9.807 1.00 86.12 86 SER A N 1
ATOM 686 C CA . SER A 1 86 ? 18.221 7.687 -10.085 1.00 86.12 86 SER A CA 1
ATOM 687 C C . SER A 1 86 ? 17.452 8.360 -8.945 1.00 86.12 86 SER A C 1
ATOM 689 O O . SER A 1 86 ? 17.171 9.553 -9.031 1.00 86.12 86 SER A O 1
ATOM 691 N N . ALA A 1 87 ? 17.024 7.601 -7.931 1.00 84.31 87 ALA A N 1
ATOM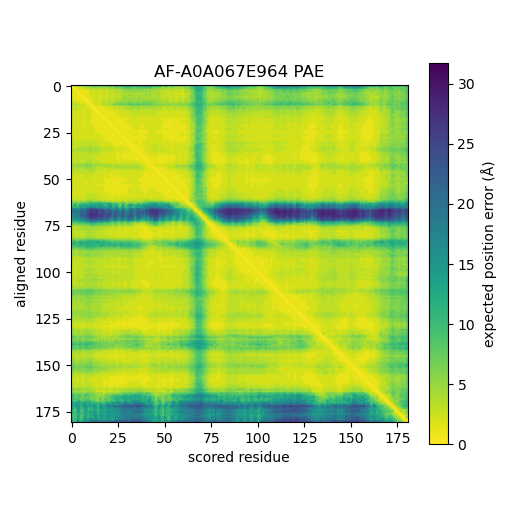 692 C CA . ALA A 1 87 ? 16.330 8.145 -6.773 1.00 84.31 87 ALA A CA 1
ATOM 693 C C . ALA A 1 87 ? 17.328 8.778 -5.793 1.00 84.31 87 ALA A C 1
ATOM 695 O O . ALA A 1 87 ? 18.503 8.416 -5.751 1.00 84.31 87 ALA A O 1
ATOM 696 N N . PHE A 1 88 ? 16.843 9.715 -4.982 1.00 88.56 88 PHE A N 1
ATOM 697 C CA . PHE A 1 88 ? 17.623 10.297 -3.895 1.00 88.56 88 PHE A CA 1
ATOM 698 C C . PHE A 1 88 ? 18.049 9.201 -2.897 1.00 88.56 88 PHE A C 1
ATOM 700 O O . PHE A 1 88 ? 17.181 8.430 -2.466 1.00 88.56 88 PHE A O 1
ATOM 707 N N . PRO A 1 89 ? 19.338 9.106 -2.508 1.00 91.06 89 PRO A N 1
ATOM 708 C CA . PRO A 1 89 ? 19.823 8.096 -1.560 1.00 91.06 89 PRO A CA 1
ATOM 709 C C . PRO A 1 89 ? 19.051 8.061 -0.233 1.00 91.06 89 PRO A C 1
ATOM 711 O O . PRO A 1 89 ? 18.894 7.002 0.375 1.00 91.06 89 PRO A O 1
ATOM 714 N N . GLU A 1 90 ? 18.515 9.203 0.190 1.00 91.75 90 GLU A N 1
ATOM 715 C CA . GLU A 1 90 ? 17.688 9.370 1.382 1.00 91.75 90 GLU A CA 1
ATOM 716 C C . GLU A 1 90 ? 16.409 8.524 1.326 1.00 91.75 90 GLU A C 1
ATOM 718 O O . GLU A 1 90 ? 15.954 8.043 2.360 1.00 91.75 90 GLU A O 1
ATOM 723 N N . ILE A 1 91 ? 15.852 8.281 0.132 1.00 90.75 91 ILE A N 1
ATOM 724 C CA . ILE A 1 91 ? 14.673 7.419 -0.052 1.00 90.75 91 ILE A CA 1
ATOM 725 C C . ILE A 1 91 ? 15.037 5.960 0.242 1.00 90.75 91 ILE A C 1
ATOM 727 O O . ILE A 1 91 ? 14.277 5.263 0.919 1.00 90.75 91 ILE A O 1
ATOM 731 N N . ASN A 1 92 ? 16.206 5.508 -0.222 1.00 91.81 92 ASN A N 1
ATOM 732 C CA . ASN A 1 92 ? 16.704 4.162 0.062 1.00 91.81 92 ASN A CA 1
ATOM 733 C C . ASN A 1 92 ? 16.973 4.005 1.561 1.00 91.81 92 ASN A C 1
ATOM 735 O O . ASN A 1 92 ? 16.452 3.071 2.166 1.00 91.81 92 ASN A O 1
ATOM 739 N N . SER A 1 93 ? 17.698 4.952 2.172 1.00 93.19 93 SER A N 1
ATOM 740 C CA . SER A 1 93 ? 17.960 4.938 3.619 1.00 93.19 93 SER A CA 1
ATOM 741 C C . SER A 1 93 ? 16.660 4.886 4.413 1.00 93.19 93 SER A C 1
ATOM 743 O O . SER A 1 93 ? 16.460 3.961 5.193 1.00 93.19 93 SER A O 1
ATOM 745 N N . PHE A 1 94 ? 15.723 5.800 4.140 1.00 93.88 94 PHE A N 1
ATOM 746 C CA . PHE A 1 94 ? 14.425 5.824 4.810 1.00 93.88 94 PHE A CA 1
ATOM 747 C C . PHE A 1 94 ? 13.657 4.509 4.635 1.00 93.88 94 PHE A C 1
ATOM 749 O O . PHE A 1 94 ? 13.032 4.023 5.579 1.00 93.88 94 PHE A O 1
ATOM 756 N N . THR A 1 95 ? 13.707 3.911 3.444 1.00 93.88 95 THR A N 1
ATOM 757 C CA . THR A 1 95 ? 13.035 2.639 3.168 1.00 93.88 95 THR A CA 1
ATOM 758 C C . THR A 1 95 ? 13.643 1.495 3.975 1.00 93.88 95 THR A C 1
ATOM 760 O O . THR A 1 95 ? 12.899 0.716 4.575 1.00 93.88 95 THR A O 1
ATOM 763 N N . TYR A 1 96 ? 14.971 1.416 4.050 1.00 94.69 96 TYR A N 1
ATOM 764 C CA . TYR A 1 96 ? 15.687 0.405 4.830 1.00 94.69 96 TYR A CA 1
ATOM 765 C C . TYR A 1 96 ? 15.482 0.576 6.332 1.00 94.69 96 TYR A C 1
ATOM 767 O O . TYR A 1 96 ? 15.165 -0.395 7.023 1.00 94.69 96 TYR A O 1
ATOM 775 N N . ASP A 1 97 ? 15.554 1.810 6.823 1.00 94.81 97 ASP A N 1
ATOM 776 C CA . ASP A 1 97 ? 15.308 2.137 8.224 1.00 94.81 97 ASP A CA 1
ATOM 777 C C . ASP A 1 97 ? 13.865 1.801 8.617 1.00 94.81 97 ASP A C 1
ATOM 779 O O . ASP A 1 97 ? 13.621 1.188 9.657 1.00 94.81 97 ASP A O 1
ATOM 783 N N . THR A 1 98 ? 12.898 2.117 7.750 1.00 92.94 98 THR A N 1
ATOM 784 C CA . THR A 1 98 ? 11.482 1.774 7.944 1.00 92.94 98 THR A CA 1
ATOM 785 C C . THR A 1 98 ? 11.268 0.261 7.940 1.00 92.94 98 THR A C 1
ATOM 787 O O . THR A 1 98 ? 10.552 -0.262 8.800 1.00 92.94 98 THR A O 1
ATOM 790 N N . ALA A 1 99 ? 11.900 -0.458 7.008 1.00 93.12 99 ALA A N 1
ATOM 791 C CA . ALA A 1 99 ? 11.815 -1.911 6.931 1.00 93.12 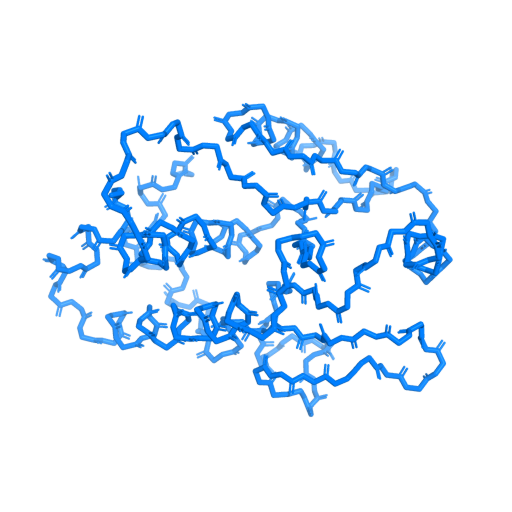99 ALA A CA 1
ATOM 792 C C . ALA A 1 99 ? 12.382 -2.589 8.181 1.00 93.12 99 ALA A C 1
ATOM 794 O O . ALA A 1 99 ? 11.750 -3.499 8.713 1.00 93.12 99 ALA A O 1
ATOM 795 N N . SER A 1 100 ? 13.511 -2.098 8.692 1.00 93.50 100 SER A N 1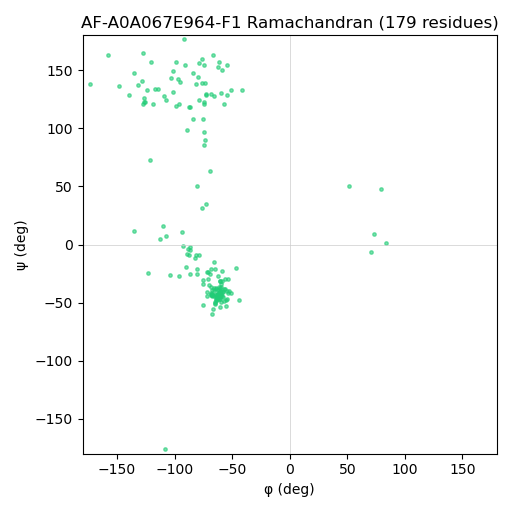
ATOM 796 C CA . SER A 1 100 ? 14.109 -2.560 9.946 1.00 93.50 100 SER A CA 1
ATOM 797 C C . SER A 1 100 ? 13.214 -2.241 11.151 1.00 93.50 100 SER A C 1
ATOM 799 O O . SER A 1 100 ? 12.835 -3.138 11.905 1.00 93.50 100 SER A O 1
ATOM 801 N N . LYS A 1 101 ? 12.775 -0.980 11.282 1.00 91.38 101 LYS A N 1
ATOM 802 C CA . LYS A 1 101 ? 11.936 -0.486 12.389 1.00 91.38 101 LYS A CA 1
ATOM 803 C C . LYS A 1 101 ? 10.633 -1.266 12.546 1.00 91.38 101 LYS A C 1
ATOM 805 O O . LYS A 1 101 ? 10.179 -1.482 13.669 1.00 91.38 101 LYS A O 1
ATOM 810 N N . TYR A 1 102 ? 10.013 -1.661 11.435 1.00 89.25 102 TYR A N 1
ATOM 811 C CA . TYR A 1 102 ? 8.730 -2.369 11.437 1.00 89.25 102 TYR A CA 1
ATOM 812 C C . TYR A 1 102 ? 8.833 -3.856 11.081 1.00 89.25 102 TYR A C 1
ATOM 814 O O . TYR A 1 102 ? 7.796 -4.512 10.972 1.00 89.25 102 TYR A O 1
ATOM 822 N N . VAL A 1 103 ? 10.054 -4.389 10.950 1.00 92.06 103 VAL A N 1
ATOM 823 C CA . VAL A 1 103 ? 10.344 -5.796 10.621 1.00 92.06 103 VAL A CA 1
ATOM 824 C C . VAL A 1 103 ? 9.573 -6.249 9.373 1.00 92.06 103 VAL A C 1
ATOM 826 O O . VAL A 1 103 ? 8.852 -7.246 9.378 1.00 92.06 103 VAL A O 1
ATOM 829 N N . LEU A 1 104 ? 9.670 -5.458 8.302 1.00 93.44 104 LEU A N 1
ATOM 830 C CA . LEU A 1 104 ? 8.975 -5.724 7.044 1.00 93.44 104 LEU A CA 1
ATOM 831 C C . LEU A 1 104 ? 9.675 -6.852 6.276 1.00 93.44 104 LEU A C 1
ATOM 833 O O . LEU A 1 104 ? 10.900 -6.863 6.153 1.00 93.44 104 LEU A O 1
ATOM 837 N N . GLN A 1 105 ? 8.901 -7.758 5.672 1.00 94.19 105 GLN A N 1
ATOM 838 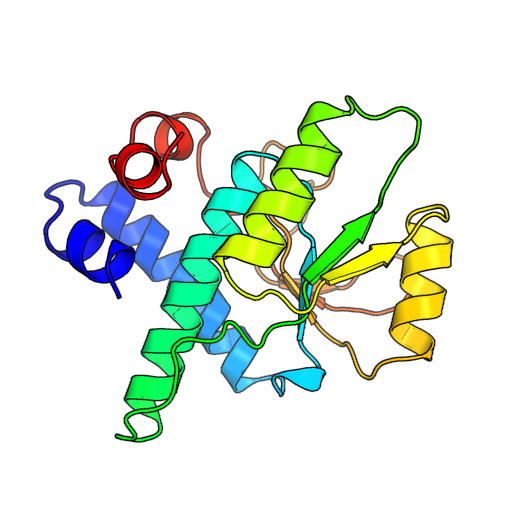C CA . GLN A 1 105 ? 9.420 -8.662 4.643 1.00 94.19 105 GLN A CA 1
ATOM 839 C C . GLN A 1 105 ? 9.631 -7.870 3.344 1.00 94.19 105 GLN A C 1
ATOM 841 O O . GLN A 1 105 ? 8.731 -7.808 2.507 1.00 94.19 105 GLN A O 1
ATOM 846 N N . LEU A 1 106 ? 10.791 -7.224 3.216 1.00 95.69 106 LEU A N 1
ATOM 847 C CA . LEU A 1 106 ? 11.124 -6.343 2.097 1.00 95.69 106 LEU A CA 1
ATOM 848 C C . LEU A 1 106 ? 11.735 -7.123 0.919 1.00 95.69 106 LEU A C 1
ATOM 850 O O . LEU A 1 106 ? 12.824 -7.678 1.049 1.00 95.69 106 LEU A O 1
ATOM 854 N N . ASP A 1 107 ? 11.077 -7.100 -0.240 1.00 96.25 107 ASP A N 1
ATOM 855 C CA . ASP A 1 107 ? 11.657 -7.519 -1.517 1.00 96.25 107 ASP A CA 1
ATOM 856 C C . ASP A 1 107 ? 12.116 -6.290 -2.303 1.00 96.25 107 ASP A C 1
ATOM 858 O O . ASP A 1 107 ? 11.311 -5.426 -2.661 1.00 96.25 107 ASP A O 1
ATOM 862 N N . IL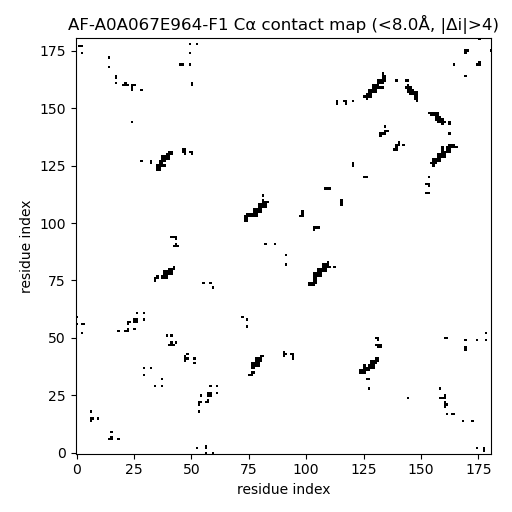E A 1 108 ? 13.415 -6.229 -2.589 1.00 96.44 108 ILE A N 1
ATOM 863 C CA . ILE A 1 108 ? 14.019 -5.149 -3.369 1.00 96.44 108 ILE A CA 1
ATOM 864 C C . ILE A 1 108 ? 14.125 -5.592 -4.825 1.00 96.44 108 ILE A C 1
ATOM 866 O O . ILE A 1 108 ? 14.802 -6.572 -5.142 1.00 96.44 108 ILE A O 1
ATOM 870 N N . ILE A 1 109 ? 13.489 -4.839 -5.714 1.00 96.50 109 ILE A N 1
ATOM 871 C CA . ILE A 1 109 ? 13.511 -5.053 -7.158 1.00 96.50 109 ILE A CA 1
ATOM 872 C C . ILE A 1 109 ? 14.340 -3.942 -7.799 1.00 96.50 109 ILE A C 1
ATOM 874 O O . ILE A 1 109 ? 14.088 -2.766 -7.559 1.00 96.50 109 ILE A O 1
ATOM 878 N N . ARG A 1 110 ? 15.328 -4.324 -8.616 1.00 94.94 110 ARG A N 1
ATOM 879 C CA . ARG A 1 110 ? 16.264 -3.401 -9.295 1.00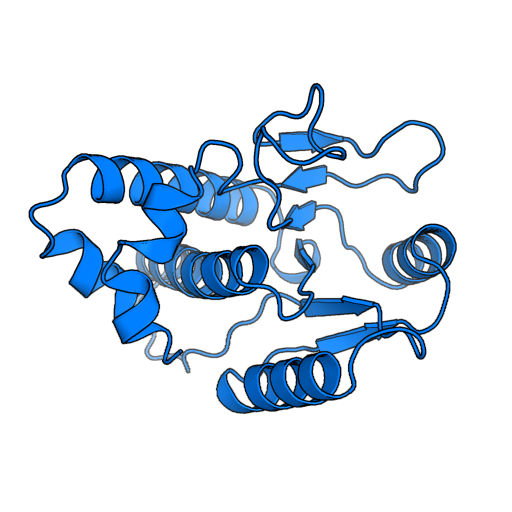 94.94 110 ARG A CA 1
ATOM 880 C C . ARG A 1 110 ? 16.105 -3.362 -10.818 1.00 94.94 110 ARG A C 1
ATOM 882 O O . ARG A 1 110 ? 16.910 -2.745 -11.509 1.00 94.94 110 ARG A O 1
ATOM 889 N N . SER A 1 111 ? 15.110 -4.067 -11.348 1.00 93.56 111 SER A N 1
ATOM 890 C CA . SER A 1 111 ? 14.722 -4.019 -12.759 1.00 93.56 111 SER A CA 1
ATOM 891 C C . SER A 1 111 ? 13.627 -2.971 -12.985 1.00 93.56 111 SER A C 1
ATOM 893 O O . SER A 1 111 ? 13.143 -2.350 -12.036 1.00 93.56 111 SER A O 1
ATOM 895 N N . ASP A 1 112 ? 13.212 -2.771 -14.238 1.00 92.62 112 ASP A N 1
ATOM 896 C CA . ASP A 1 112 ? 12.059 -1.918 -14.523 1.00 92.62 112 ASP A CA 1
ATOM 897 C C . ASP A 1 112 ? 10.777 -2.464 -13.871 1.00 92.62 112 ASP A C 1
ATOM 899 O O . ASP A 1 112 ? 10.651 -3.658 -13.577 1.00 92.62 112 ASP A O 1
ATOM 903 N N . PHE A 1 113 ? 9.807 -1.571 -13.657 1.00 90.88 113 PHE A N 1
ATOM 904 C CA . PHE A 1 113 ? 8.568 -1.888 -12.949 1.00 90.88 113 PHE A CA 1
ATOM 905 C C . PHE A 1 113 ? 7.826 -3.089 -13.528 1.00 90.88 113 PHE A C 1
ATOM 907 O O . PHE A 1 113 ? 7.304 -3.906 -12.772 1.00 90.88 113 PHE A O 1
ATOM 914 N N . LYS A 1 114 ? 7.754 -3.196 -14.857 1.00 93.69 114 LYS A N 1
ATOM 915 C CA . LYS A 1 114 ? 6.950 -4.228 -15.505 1.00 93.69 114 LYS A CA 1
ATOM 916 C C . LYS A 1 114 ? 7.644 -5.581 -15.416 1.00 93.69 114 LYS A C 1
ATOM 918 O O . LYS A 1 114 ? 7.030 -6.522 -14.918 1.00 93.69 114 LYS A O 1
ATOM 923 N N . SER A 1 115 ? 8.909 -5.671 -15.828 1.00 95.62 115 SER A N 1
ATOM 924 C CA . SER A 1 115 ? 9.657 -6.935 -15.776 1.00 95.62 115 SER A CA 1
ATOM 925 C C . SER A 1 115 ? 9.850 -7.425 -14.341 1.00 95.62 115 SER A C 1
ATOM 927 O O . SER A 1 115 ? 9.718 -8.616 -14.059 1.00 95.62 115 SER A O 1
ATOM 929 N N . GLY A 1 116 ? 10.092 -6.500 -13.409 1.00 96.00 116 GLY A N 1
ATOM 930 C CA . GLY A 1 116 ? 10.243 -6.810 -11.995 1.00 96.00 116 GLY A CA 1
ATOM 931 C C . GLY A 1 116 ? 8.959 -7.354 -11.382 1.00 96.00 116 GLY A C 1
ATOM 932 O O . GLY A 1 116 ? 8.990 -8.342 -10.648 1.00 96.00 116 GLY A O 1
ATOM 933 N N . LEU A 1 117 ? 7.819 -6.753 -11.729 1.00 95.75 117 LEU A N 1
ATOM 934 C CA . LEU A 1 117 ? 6.523 -7.241 -11.285 1.00 95.75 117 LEU A CA 1
ATOM 935 C C . LEU A 1 117 ? 6.172 -8.591 -11.921 1.00 95.75 117 LEU A C 1
ATOM 937 O O . LEU A 1 117 ? 5.716 -9.482 -11.215 1.00 95.75 117 LEU A O 1
ATOM 941 N N . GLU A 1 118 ? 6.422 -8.781 -13.218 1.00 96.69 118 GLU A N 1
ATOM 942 C CA . GLU A 1 118 ? 6.234 -10.073 -13.894 1.00 96.69 118 GLU A CA 1
ATOM 943 C C . GLU A 1 118 ? 7.053 -11.184 -13.223 1.00 96.69 118 GLU A C 1
ATOM 945 O O . GLU A 1 118 ? 6.510 -12.236 -12.886 1.00 96.69 118 GLU A O 1
ATOM 950 N N . ALA A 1 119 ? 8.339 -10.941 -12.958 1.00 96.81 119 ALA A N 1
ATOM 951 C CA . ALA A 1 119 ? 9.202 -11.899 -12.273 1.00 96.81 119 ALA A CA 1
ATOM 952 C C . ALA A 1 119 ? 8.699 -12.224 -10.857 1.00 96.81 119 ALA A C 1
ATOM 954 O O . ALA A 1 119 ? 8.666 -13.392 -10.465 1.00 96.81 119 ALA A O 1
ATOM 955 N N . LEU A 1 120 ? 8.264 -11.208 -10.105 1.00 95.94 120 LEU A N 1
ATOM 956 C CA . LEU A 1 120 ? 7.735 -11.388 -8.756 1.00 95.94 120 LEU A CA 1
ATOM 957 C C . LEU A 1 120 ? 6.447 -12.223 -8.752 1.00 95.94 120 LEU A C 1
ATOM 959 O O . LEU A 1 120 ? 6.338 -13.163 -7.965 1.00 95.94 120 LEU A O 1
ATOM 963 N N . LEU A 1 121 ? 5.490 -11.896 -9.625 1.00 96.12 121 LEU A N 1
ATOM 964 C CA . LEU A 1 121 ? 4.197 -12.583 -9.710 1.00 96.12 121 LEU A CA 1
ATOM 965 C C . LEU A 1 121 ? 4.325 -14.015 -10.256 1.00 96.12 121 LEU A C 1
ATOM 967 O O . LEU A 1 121 ? 3.516 -14.871 -9.918 1.00 96.12 121 LEU A O 1
ATOM 971 N N . ASN A 1 122 ? 5.366 -14.309 -11.039 1.00 96.38 122 ASN A N 1
ATOM 972 C CA . ASN A 1 122 ? 5.687 -15.681 -11.446 1.00 96.38 122 ASN A CA 1
ATOM 973 C C . ASN A 1 122 ? 6.328 -16.499 -10.311 1.00 96.38 122 ASN A C 1
ATOM 975 O O . ASN A 1 122 ? 6.173 -17.717 -10.260 1.00 96.38 122 ASN A O 1
ATOM 979 N N . ALA A 1 123 ? 7.064 -15.847 -9.408 1.00 96.56 123 ALA A N 1
ATOM 980 C CA . ALA A 1 123 ? 7.788 -16.508 -8.322 1.00 96.56 123 ALA A CA 1
ATOM 981 C C . ALA A 1 123 ? 6.972 -16.653 -7.026 1.00 96.56 123 ALA A C 1
ATOM 983 O O . ALA A 1 123 ? 7.338 -17.439 -6.148 1.00 96.56 123 ALA A O 1
ATOM 984 N N . LYS A 1 124 ? 5.912 -15.857 -6.858 1.00 95.56 124 LYS A N 1
ATOM 985 C CA . LYS A 1 124 ? 5.115 -15.759 -5.629 1.00 95.56 124 LYS A CA 1
ATOM 986 C C . LYS A 1 124 ? 3.626 -15.769 -5.973 1.00 95.56 124 LYS A C 1
ATOM 988 O O . LYS A 1 124 ? 3.250 -15.180 -6.978 1.00 95.56 124 LYS A O 1
ATOM 993 N N . PRO A 1 125 ? 2.754 -16.328 -5.119 1.00 96.62 125 PRO A N 1
ATOM 994 C CA . PRO A 1 125 ? 1.318 -16.417 -5.386 1.00 96.62 125 PRO A CA 1
ATOM 995 C C . PRO A 1 125 ? 0.581 -15.078 -5.182 1.00 96.62 125 PRO A C 1
ATOM 997 O O . PRO A 1 125 ? -0.573 -15.068 -4.773 1.00 96.62 125 PRO A O 1
ATOM 1000 N N . ILE A 1 126 ? 1.229 -13.936 -5.428 1.00 97.94 126 ILE A N 1
ATOM 1001 C CA . ILE A 1 126 ? 0.631 -12.617 -5.207 1.00 97.94 126 ILE A CA 1
ATOM 1002 C C . ILE A 1 126 ? -0.496 -12.399 -6.218 1.00 97.94 126 ILE A C 1
ATOM 1004 O O . ILE A 1 126 ? -0.323 -12.548 -7.425 1.00 97.94 126 ILE A O 1
ATOM 1008 N N . ARG A 1 127 ? -1.657 -11.996 -5.708 1.00 98.06 127 ARG A N 1
ATOM 1009 C CA . ARG A 1 127 ? -2.869 -11.711 -6.482 1.00 98.06 127 ARG A CA 1
ATOM 1010 C C . ARG A 1 127 ? -3.384 -10.301 -6.247 1.00 98.06 127 ARG A C 1
ATOM 1012 O O . ARG A 1 127 ? -4.068 -9.772 -7.119 1.00 98.06 127 ARG A O 1
ATOM 1019 N N . ALA A 1 128 ? -3.065 -9.691 -5.106 1.00 98.44 128 ALA A N 1
ATOM 1020 C CA . ALA A 1 128 ? -3.482 -8.339 -4.759 1.00 98.44 128 ALA A CA 1
ATOM 1021 C C . ALA A 1 128 ? -2.305 -7.505 -4.246 1.00 98.44 128 ALA A C 1
ATOM 1023 O O . ALA A 1 128 ? -1.494 -7.972 -3.448 1.00 98.44 128 ALA A O 1
ATOM 1024 N N . ILE A 1 129 ? -2.220 -6.255 -4.701 1.00 98.50 129 ILE A N 1
ATOM 1025 C CA . ILE A 1 129 ? -1.158 -5.327 -4.318 1.00 98.50 129 ILE A CA 1
ATOM 1026 C C . ILE A 1 129 ? -1.778 -4.028 -3.820 1.00 98.50 129 ILE A C 1
ATOM 1028 O O . ILE A 1 129 ? -2.483 -3.337 -4.557 1.00 98.50 129 ILE A O 1
ATOM 1032 N N . PHE A 1 130 ? -1.477 -3.681 -2.571 1.00 98.56 130 PHE A N 1
ATOM 1033 C CA . PHE A 1 130 ? -1.812 -2.390 -1.990 1.00 98.56 130 PHE A CA 1
ATOM 1034 C C . PHE A 1 130 ? -0.917 -1.287 -2.557 1.00 98.56 130 PHE A C 1
ATOM 1036 O O . PHE A 1 130 ? 0.312 -1.394 -2.516 1.00 98.56 130 PHE A O 1
ATOM 1043 N N . LEU A 1 131 ? -1.538 -0.210 -3.039 1.00 97.25 131 LEU A N 1
ATOM 1044 C CA . LEU A 1 131 ? -0.874 0.938 -3.647 1.00 97.25 131 LEU A CA 1
ATOM 1045 C C . LEU A 1 131 ? -1.264 2.234 -2.928 1.00 97.25 131 LEU A C 1
ATOM 1047 O O . LEU A 1 131 ? -2.440 2.516 -2.690 1.00 97.25 131 LEU A O 1
ATOM 1051 N N . GLY A 1 132 ? -0.261 3.053 -2.612 1.00 93.81 132 GLY A N 1
ATOM 1052 C CA . GLY A 1 132 ? -0.438 4.375 -2.004 1.00 93.81 132 GLY A CA 1
ATOM 1053 C C . GLY A 1 132 ? -0.800 5.457 -3.022 1.00 93.81 132 GLY A C 1
ATOM 1054 O O . GLY A 1 132 ? -0.126 6.480 -3.061 1.00 93.81 132 GLY A O 1
ATOM 1055 N N . VAL A 1 133 ? -1.805 5.218 -3.869 1.00 92.06 133 VAL A N 1
ATOM 1056 C CA . VAL A 1 133 ? -2.245 6.157 -4.920 1.00 92.06 133 VAL A CA 1
ATOM 1057 C C . VAL A 1 133 ? -3.498 6.925 -4.508 1.00 92.06 133 VAL A C 1
ATOM 1059 O O . VAL A 1 133 ? -4.352 6.413 -3.782 1.00 92.06 133 VAL A O 1
ATOM 1062 N N . ARG A 1 134 ? -3.622 8.155 -5.007 1.00 92.38 134 ARG A N 1
ATOM 1063 C CA . ARG A 1 134 ? -4.762 9.059 -4.803 1.00 92.38 134 ARG A CA 1
ATOM 1064 C C . ARG A 1 134 ? -5.395 9.435 -6.135 1.00 92.38 134 ARG A C 1
ATOM 1066 O O . ARG A 1 134 ? -4.728 9.453 -7.158 1.00 92.38 134 ARG A O 1
ATOM 1073 N N . ILE A 1 135 ? -6.666 9.832 -6.116 1.00 89.00 135 ILE A N 1
ATOM 1074 C CA . ILE A 1 135 ? -7.455 10.159 -7.318 1.00 89.00 135 ILE A CA 1
ATOM 1075 C C . ILE A 1 135 ? -6.851 11.285 -8.176 1.00 89.00 135 ILE A C 1
ATOM 1077 O O . ILE A 1 135 ? -7.143 11.382 -9.361 1.00 89.00 135 ILE A O 1
ATOM 1081 N N . GLY A 1 136 ? -6.016 12.142 -7.581 1.00 84.12 136 GLY A N 1
ATOM 1082 C CA . GLY A 1 136 ? -5.314 13.215 -8.288 1.00 84.12 136 GLY A CA 1
ATOM 1083 C C . GLY A 1 136 ? -3.964 12.808 -8.882 1.00 84.12 136 GLY A C 1
ATOM 1084 O O . GLY A 1 136 ? -3.321 13.644 -9.511 1.00 84.12 136 GLY A O 1
ATOM 1085 N N . ASP A 1 137 ? -3.509 11.576 -8.659 1.00 87.81 137 ASP A N 1
ATOM 1086 C CA . ASP A 1 137 ? -2.236 11.108 -9.194 1.00 87.81 137 ASP A CA 1
ATOM 1087 C C . ASP A 1 137 ? -2.406 10.707 -10.674 1.00 87.81 137 ASP A C 1
ATOM 1089 O O . ASP A 1 137 ? -3.433 10.123 -11.036 1.00 87.81 137 ASP A O 1
ATOM 1093 N N . PRO A 1 138 ? -1.406 10.946 -11.547 1.00 86.69 138 PRO A N 1
ATOM 1094 C CA . PRO A 1 138 ? -1.519 10.653 -12.981 1.00 86.69 138 PRO A CA 1
ATOM 1095 C C . PRO A 1 138 ? -1.865 9.193 -13.299 1.00 86.69 138 PRO A C 1
ATOM 1097 O O . PRO A 1 138 ? -2.511 8.902 -14.301 1.00 86.69 138 PRO A O 1
ATOM 1100 N N . THR A 1 139 ? -1.444 8.266 -12.439 1.00 83.88 139 THR A N 1
ATOM 1101 C CA . THR A 1 139 ? -1.661 6.827 -12.614 1.00 83.88 139 THR A CA 1
ATOM 1102 C C . THR A 1 139 ? -3.046 6.367 -12.163 1.00 83.88 139 THR A C 1
ATOM 1104 O O . THR A 1 139 ? -3.423 5.241 -12.477 1.00 83.88 139 THR A O 1
ATOM 1107 N N . ALA A 1 140 ? -3.816 7.201 -11.455 1.00 86.62 140 ALA A N 1
ATOM 1108 C CA . ALA A 1 140 ? -5.087 6.829 -10.831 1.00 86.62 140 ALA A CA 1
ATOM 1109 C C . ALA A 1 140 ? -6.328 7.088 -11.705 1.00 86.62 140 ALA A C 1
ATOM 1111 O O . ALA A 1 1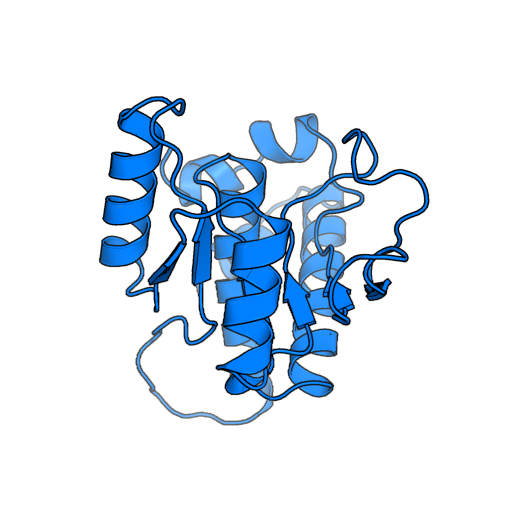40 ? -7.444 6.784 -11.282 1.00 86.62 140 ALA A O 1
ATOM 1112 N N . VAL A 1 141 ? -6.162 7.638 -12.913 1.00 88.19 141 VAL A N 1
ATOM 1113 C CA . VAL A 1 141 ? -7.281 7.957 -13.814 1.00 88.19 141 VAL A CA 1
ATOM 1114 C C . VAL A 1 141 ? -8.109 6.701 -14.104 1.00 88.19 141 VAL A C 1
ATOM 1116 O O . VAL A 1 141 ? -7.591 5.706 -14.607 1.00 88.19 141 VAL A O 1
ATOM 1119 N N . GLY A 1 142 ? -9.403 6.753 -13.771 1.00 87.81 142 GLY A N 1
ATOM 1120 C CA . GLY A 1 142 ? -10.341 5.642 -13.966 1.00 87.81 142 GLY A CA 1
ATOM 1121 C C . GLY A 1 142 ? -10.163 4.465 -13.001 1.00 87.81 142 GLY A C 1
ATOM 1122 O O . GLY A 1 142 ? -10.784 3.428 -13.210 1.00 87.81 142 GLY A O 1
ATOM 1123 N N . GLN A 1 143 ? -9.325 4.593 -11.966 1.00 92.56 143 GLN A N 1
ATOM 1124 C CA . GLN A 1 143 ? -9.197 3.566 -10.935 1.00 92.56 143 GLN A CA 1
ATOM 1125 C C . GLN A 1 143 ? -10.274 3.703 -9.857 1.00 92.56 143 GLN A C 1
ATOM 1127 O O . GLN A 1 143 ? -10.674 4.804 -9.481 1.00 92.56 143 GLN A O 1
ATOM 1132 N N . GLU A 1 144 ? -10.675 2.562 -9.308 1.00 94.94 144 GLU A N 1
ATOM 1133 C CA . GLU A 1 144 ? -11.507 2.444 -8.113 1.00 94.94 144 GLU A CA 1
ATOM 1134 C C . GLU A 1 144 ? -10.669 1.931 -6.927 1.00 94.94 144 GLU A C 1
ATOM 1136 O O . GLU A 1 144 ? -9.451 1.750 -7.024 1.00 94.94 144 GLU A O 1
ATOM 1141 N N . GLN A 1 145 ? -11.308 1.686 -5.778 1.00 96.12 145 GLN A N 1
ATOM 1142 C CA . GLN A 1 145 ? -10.635 1.086 -4.615 1.00 96.12 145 GLN A CA 1
ATOM 1143 C C . GLN A 1 145 ? -10.042 -0.291 -4.930 1.00 96.12 145 GLN A C 1
ATOM 1145 O O . GLN A 1 145 ? -9.012 -0.653 -4.367 1.00 96.12 145 GLN A O 1
ATOM 1150 N N . PHE A 1 146 ? -10.687 -1.027 -5.832 1.00 97.62 146 PHE A N 1
ATOM 1151 C CA . PHE A 1 146 ? -10.229 -2.296 -6.374 1.00 97.62 146 PHE A CA 1
ATOM 1152 C C . PHE A 1 146 ? -10.238 -2.177 -7.890 1.00 97.62 146 PHE A C 1
ATOM 1154 O O . PHE A 1 146 ? -11.245 -1.795 -8.479 1.00 97.62 146 PHE A O 1
ATOM 1161 N N . SER A 1 147 ? -9.122 -2.454 -8.547 1.00 96.31 147 SER A N 1
ATOM 1162 C CA . SER A 1 147 ? -9.068 -2.403 -10.007 1.00 96.31 147 SER A CA 1
ATOM 1163 C C . SER A 1 147 ? -8.088 -3.430 -10.552 1.00 96.31 147 SER A C 1
ATOM 1165 O O . SER A 1 147 ? -6.981 -3.530 -10.026 1.00 96.31 147 SER A O 1
ATOM 1167 N N . PRO A 1 148 ? -8.425 -4.168 -11.622 1.00 96.88 148 PRO A N 1
ATOM 1168 C CA . PRO A 1 148 ? -7.465 -5.062 -12.256 1.00 96.88 148 PRO A CA 1
ATOM 1169 C C . PRO A 1 148 ? -6.291 -4.260 -12.816 1.00 96.88 148 PRO A C 1
ATOM 1171 O O . PRO A 1 148 ? -6.444 -3.091 -13.183 1.00 96.88 148 PRO A O 1
ATOM 1174 N N . SER A 1 149 ? -5.125 -4.890 -12.916 1.00 94.94 149 SER A N 1
ATOM 1175 C CA . SER A 1 149 ? -3.988 -4.324 -13.633 1.00 94.94 149 SER A CA 1
ATOM 1176 C C . SER A 1 149 ? -4.361 -3.955 -15.078 1.00 94.94 149 SER A C 1
ATOM 1178 O O . SER A 1 149 ? -5.330 -4.454 -15.651 1.00 94.94 149 SER A O 1
ATOM 1180 N N . SER A 1 150 ? -3.639 -2.995 -15.656 1.00 92.38 150 SER A N 1
ATOM 1181 C CA . SER A 1 150 ? -3.979 -2.471 -16.983 1.00 92.38 150 SER A CA 1
ATOM 1182 C C . SER A 1 150 ? -3.600 -3.471 -18.083 1.00 92.38 150 SER A C 1
ATOM 1184 O O . SER A 1 150 ? -2.657 -4.240 -17.890 1.00 92.38 150 SER A O 1
ATOM 1186 N N . PRO A 1 151 ? -4.257 -3.450 -19.259 1.00 92.69 151 PRO A N 1
ATOM 1187 C CA . PRO A 1 151 ? -3.863 -4.297 -20.381 1.00 92.69 151 PRO A CA 1
ATOM 1188 C C . PRO A 1 151 ? -2.364 -4.181 -20.688 1.00 92.69 151 PRO A C 1
ATOM 1190 O O . PRO A 1 151 ? -1.811 -3.081 -20.734 1.00 92.69 151 PRO A O 1
ATOM 1193 N N . GLY A 1 152 ? -1.702 -5.324 -20.866 1.00 92.56 152 GLY A N 1
ATOM 1194 C CA . GLY A 1 152 ? -0.259 -5.389 -21.101 1.00 92.56 152 GLY A CA 1
ATOM 1195 C C . GLY A 1 152 ? 0.616 -5.342 -19.841 1.00 92.56 152 GLY A C 1
ATOM 1196 O O . GLY A 1 152 ? 1.834 -5.381 -19.989 1.00 92.56 152 GLY A O 1
ATOM 1197 N N . TRP A 1 153 ? 0.039 -5.280 -18.638 1.00 94.38 153 TRP A N 1
ATOM 1198 C CA . TRP A 1 153 ? 0.721 -5.564 -17.366 1.00 94.38 153 TRP A CA 1
ATOM 1199 C C . TRP A 1 153 ? 0.405 -6.992 -16.899 1.00 94.38 153 TRP A C 1
ATOM 1201 O O . TRP A 1 153 ? -0.634 -7.533 -17.290 1.00 94.38 153 TRP A O 1
ATOM 1211 N N . PRO A 1 154 ? 1.245 -7.613 -16.048 1.00 94.94 154 PRO A N 1
ATOM 1212 C CA . PRO A 1 154 ? 0.899 -8.898 -15.453 1.00 94.94 154 PRO A CA 1
ATOM 1213 C C . PRO A 1 154 ? -0.404 -8.793 -14.640 1.00 94.94 154 PRO A C 1
ATOM 1215 O O . PRO A 1 154 ? -0.717 -7.715 -14.120 1.00 94.94 154 PRO A O 1
ATOM 1218 N N . PRO A 1 155 ? -1.191 -9.876 -14.531 1.00 95.62 155 PRO A N 1
ATOM 1219 C CA . PRO A 1 155 ? -2.497 -9.842 -13.882 1.00 95.62 155 PRO A CA 1
ATOM 1220 C C . PRO A 1 155 ? -2.366 -9.765 -12.356 1.00 95.62 155 PRO A C 1
ATOM 1222 O O . PRO A 1 155 ? -1.816 -10.662 -11.727 1.00 95.62 155 PRO A O 1
ATOM 1225 N N . PHE A 1 156 ? -2.919 -8.713 -11.754 1.00 97.38 156 PHE A N 1
ATOM 1226 C CA . PHE A 1 156 ? -3.110 -8.598 -10.304 1.00 97.38 156 PHE A CA 1
ATOM 1227 C C . PHE A 1 156 ? -4.223 -7.588 -9.991 1.00 97.38 156 PHE A C 1
ATOM 1229 O O . PHE A 1 156 ? -4.601 -6.774 -10.836 1.00 97.38 156 PHE A O 1
ATOM 1236 N N . MET A 1 157 ? -4.745 -7.626 -8.768 1.00 98.38 157 MET A N 1
ATOM 1237 C CA . MET A 1 157 ? -5.682 -6.639 -8.243 1.00 98.38 157 MET A CA 1
ATOM 1238 C C . MET A 1 157 ? -4.916 -5.465 -7.627 1.00 98.38 157 MET A C 1
ATOM 1240 O O . MET A 1 157 ? -4.198 -5.636 -6.642 1.00 98.38 157 MET A O 1
ATOM 1244 N N . ARG A 1 158 ? -5.091 -4.259 -8.167 1.00 98.00 158 ARG A N 1
ATOM 1245 C CA . ARG A 1 158 ? -4.708 -3.017 -7.488 1.00 98.00 158 ARG A CA 1
ATOM 1246 C C . ARG A 1 158 ? -5.692 -2.756 -6.361 1.00 98.00 158 ARG A C 1
ATOM 1248 O O . ARG A 1 158 ? -6.900 -2.747 -6.592 1.00 98.00 158 ARG A O 1
ATOM 1255 N N . VAL A 1 159 ? -5.168 -2.509 -5.169 1.00 98.50 159 VAL A N 1
ATOM 1256 C CA . VAL A 1 159 ? -5.959 -2.132 -4.001 1.00 98.50 159 VAL A CA 1
ATOM 1257 C C . VAL A 1 159 ? -5.521 -0.748 -3.544 1.00 98.50 159 VAL A C 1
ATOM 1259 O O . VAL A 1 159 ? -4.361 -0.549 -3.188 1.00 98.50 159 VAL A O 1
ATOM 1262 N N . ASN A 1 160 ? -6.451 0.206 -3.523 1.00 97.38 160 ASN A N 1
ATOM 1263 C CA . ASN A 1 160 ? -6.177 1.630 -3.317 1.00 97.38 160 ASN A CA 1
ATOM 1264 C C . ASN A 1 160 ? -6.926 2.181 -2.077 1.00 97.38 160 ASN A C 1
ATOM 1266 O O . ASN A 1 160 ? -7.895 2.932 -2.230 1.00 97.38 160 ASN A O 1
ATOM 1270 N N . PRO A 1 161 ? -6.526 1.848 -0.828 1.00 97.19 161 PRO A N 1
ATOM 1271 C CA . PRO A 1 161 ? -7.290 2.219 0.374 1.00 97.19 161 PRO A CA 1
ATOM 1272 C C . PRO A 1 161 ? -7.370 3.724 0.647 1.00 97.19 161 PRO A C 1
ATOM 1274 O O . PRO A 1 161 ? -8.258 4.167 1.373 1.00 97.19 161 PRO A O 1
ATOM 1277 N N . ILE A 1 162 ? -6.445 4.505 0.082 1.00 94.88 162 ILE A N 1
ATOM 1278 C CA . ILE A 1 162 ? -6.354 5.958 0.277 1.00 94.88 162 ILE A CA 1
ATOM 1279 C C . ILE A 1 162 ? -6.722 6.761 -0.978 1.00 94.88 162 ILE A C 1
ATOM 1281 O O . ILE A 1 162 ? -6.436 7.956 -1.045 1.00 94.88 162 ILE A O 1
ATOM 1285 N N . LEU A 1 163 ? -7.376 6.133 -1.964 1.00 92.56 163 LEU A N 1
ATOM 1286 C CA . LEU A 1 163 ? -7.673 6.751 -3.262 1.00 92.56 163 LEU A CA 1
ATOM 1287 C C . LEU A 1 163 ? -8.392 8.104 -3.131 1.00 92.56 163 LEU A C 1
ATOM 1289 O O . LEU A 1 163 ? -8.089 9.058 -3.842 1.00 92.56 163 LEU A O 1
ATOM 1293 N N . ASP A 1 164 ? -9.323 8.209 -2.187 1.00 89.50 164 ASP A N 1
ATOM 1294 C CA . ASP A 1 164 ? -10.159 9.385 -1.959 1.00 89.50 164 ASP A CA 1
ATOM 1295 C C . ASP A 1 164 ? -9.590 10.352 -0.895 1.00 89.50 164 ASP A C 1
ATOM 1297 O O . ASP A 1 164 ? -10.294 11.267 -0.438 1.00 89.50 164 ASP A O 1
ATOM 1301 N N . TRP A 1 165 ? -8.336 10.166 -0.467 1.00 90.62 165 TRP A N 1
ATOM 1302 C CA . TRP A 1 165 ? -7.673 11.035 0.504 1.00 90.62 165 TRP A CA 1
ATOM 1303 C C . TRP A 1 165 ? -7.122 12.291 -0.176 1.00 90.62 165 TRP A C 1
ATOM 1305 O O . TRP A 1 165 ? -6.535 12.256 -1.257 1.00 90.62 165 TRP A O 1
ATOM 1315 N N . SER A 1 166 ? -7.287 13.444 0.476 1.00 82.81 166 SER A N 1
ATOM 1316 C CA . SER A 1 166 ? -6.720 14.701 -0.014 1.00 82.81 166 SER A CA 1
ATOM 1317 C C . SER A 1 166 ? -5.328 14.942 0.565 1.00 82.81 166 SER A C 1
ATOM 1319 O O . SER A 1 166 ? -5.022 14.516 1.677 1.00 82.81 166 SER A O 1
ATOM 1321 N N . TYR A 1 167 ? -4.503 15.707 -0.155 1.00 67.25 167 TYR A N 1
ATOM 1322 C CA . TYR A 1 167 ? -3.181 16.131 0.322 1.00 67.25 167 TYR A CA 1
ATOM 1323 C C . TYR A 1 167 ? -3.260 16.832 1.688 1.00 67.25 167 TYR A C 1
ATOM 1325 O O . TYR A 1 167 ? -2.473 16.552 2.588 1.00 67.25 167 TYR A O 1
ATOM 1333 N N . ARG A 1 168 ? -4.288 17.674 1.874 1.00 68.44 168 ARG A N 1
ATOM 1334 C CA . ARG A 1 168 ? -4.572 18.353 3.145 1.00 68.44 168 ARG A CA 1
ATOM 1335 C C . ARG A 1 168 ? -4.828 17.371 4.285 1.00 68.44 168 ARG A C 1
ATOM 1337 O O . ARG A 1 168 ? -4.376 17.607 5.396 1.00 68.44 168 ARG A O 1
ATOM 1344 N N . LEU A 1 169 ? -5.562 16.291 4.016 1.00 68.69 169 LEU A N 1
ATOM 1345 C CA . LEU A 1 169 ? -5.853 15.269 5.017 1.00 68.69 169 LEU A CA 1
ATOM 1346 C C . LEU A 1 169 ? -4.608 14.444 5.359 1.00 68.69 169 LEU A C 1
ATOM 1348 O O . LEU A 1 169 ? -4.489 13.972 6.479 1.00 68.69 169 LEU A O 1
ATOM 1352 N N . LEU A 1 170 ? -3.671 14.276 4.431 1.00 62.78 170 LEU A N 1
ATOM 1353 C CA . LEU A 1 170 ? -2.403 13.646 4.772 1.00 62.78 170 LEU A CA 1
ATOM 1354 C C . LEU A 1 170 ? -1.622 14.556 5.718 1.00 62.78 170 LEU A C 1
ATOM 1356 O O . LEU A 1 170 ? -1.407 14.191 6.861 1.00 62.78 170 LEU A O 1
ATOM 1360 N N . ILE A 1 171 ? -1.296 15.773 5.295 1.00 58.47 171 ILE A N 1
ATOM 1361 C CA . ILE A 1 171 ? -0.307 16.606 5.998 1.00 58.47 171 ILE A CA 1
ATOM 1362 C C . ILE A 1 171 ? -0.819 17.234 7.290 1.00 58.47 171 ILE A C 1
ATOM 1364 O O . ILE A 1 171 ? -0.057 17.376 8.239 1.00 58.47 171 ILE A O 1
ATOM 1368 N N . ASN A 1 172 ? -2.098 17.601 7.364 1.00 55.28 172 ASN A N 1
ATOM 1369 C CA . ASN A 1 172 ? -2.601 18.350 8.519 1.00 55.28 172 ASN A CA 1
ATOM 1370 C C . ASN A 1 172 ? -3.043 17.461 9.681 1.00 55.28 172 ASN A C 1
ATOM 1372 O O . ASN A 1 172 ? -3.502 17.980 10.698 1.00 55.28 172 ASN A O 1
ATOM 1376 N N . ASN A 1 173 ? -2.973 16.138 9.536 1.00 57.41 173 ASN A N 1
ATOM 1377 C CA . ASN A 1 173 ? -3.495 15.249 10.556 1.00 57.41 173 ASN A CA 1
ATOM 1378 C C . ASN A 1 173 ? -2.412 14.754 11.499 1.00 57.41 173 ASN A C 1
ATOM 1380 O O . ASN A 1 173 ? -1.311 14.393 11.087 1.00 57.41 173 ASN A O 1
ATOM 1384 N N . LYS A 1 174 ? -2.808 14.643 12.776 1.00 54.44 174 LYS A N 1
ATOM 1385 C CA . LYS A 1 174 ? -2.029 14.060 13.880 1.00 54.44 174 LYS A CA 1
ATOM 1386 C C . LYS A 1 174 ? -1.373 12.720 13.519 1.00 54.44 174 LYS A C 1
ATOM 1388 O O . LYS A 1 174 ? -0.394 12.358 14.155 1.00 54.44 174 LYS A O 1
ATOM 1393 N N . LEU A 1 175 ? -1.870 12.022 12.488 1.00 57.09 175 LEU A N 1
ATOM 1394 C CA . LEU A 1 175 ? -1.235 10.853 11.879 1.00 57.09 175 LEU A CA 1
ATOM 1395 C C . LEU A 1 175 ? 0.273 11.047 11.662 1.00 57.09 175 LEU A C 1
ATOM 1397 O O . LEU A 1 175 ? 1.030 10.182 12.076 1.00 57.09 175 LEU A O 1
ATOM 1401 N N . PHE A 1 176 ? 0.723 12.172 11.090 1.00 56.50 176 PHE A N 1
ATOM 1402 C CA . PHE A 1 176 ? 2.157 12.404 10.855 1.00 56.50 176 PHE A CA 1
ATOM 1403 C C . PHE A 1 176 ? 2.956 12.532 12.155 1.00 56.50 176 PHE A C 1
ATOM 1405 O O . PHE A 1 176 ? 4.027 11.940 12.264 1.00 56.50 176 PHE A O 1
ATOM 1412 N N . GLY A 1 177 ? 2.390 13.189 13.172 1.00 55.78 177 GLY A N 1
ATOM 1413 C CA . GLY A 1 177 ? 2.999 13.265 14.504 1.00 55.78 177 GLY A CA 1
ATOM 1414 C C . GLY A 1 177 ? 3.146 11.899 15.190 1.00 55.78 177 GLY A C 1
ATOM 1415 O O . GLY A 1 177 ? 4.066 11.712 15.976 1.00 55.78 177 GLY A O 1
ATOM 1416 N N . PHE A 1 178 ? 2.289 10.923 14.864 1.00 53.38 178 PHE A N 1
ATOM 1417 C CA . PHE A 1 178 ? 2.418 9.535 15.340 1.00 53.38 178 PHE A CA 1
ATOM 1418 C C . PHE A 1 178 ? 3.328 8.666 14.459 1.00 53.38 178 PHE A C 1
ATOM 1420 O O . PHE A 1 178 ? 3.872 7.668 14.927 1.00 53.38 178 PHE A O 1
ATOM 1427 N N . ILE A 1 179 ? 3.470 9.013 13.179 1.00 58.88 179 ILE A N 1
ATOM 1428 C CA . ILE A 1 179 ? 4.302 8.295 12.203 1.00 58.88 179 ILE A CA 1
ATOM 1429 C C . ILE A 1 179 ? 5.787 8.681 12.352 1.00 58.88 179 ILE A C 1
ATOM 1431 O O . ILE A 1 179 ? 6.659 7.880 12.014 1.00 58.88 179 ILE A O 1
ATOM 1435 N N . GLY A 1 180 ? 6.077 9.833 12.967 1.00 48.66 180 GLY A N 1
ATOM 1436 C CA . GLY A 1 180 ? 7.435 10.258 13.311 1.00 48.66 180 GLY A CA 1
ATOM 1437 C C . GLY A 1 180 ? 8.193 10.838 12.120 1.00 48.66 180 GLY A C 1
ATOM 1438 O O . GLY A 1 180 ? 9.325 10.430 11.873 1.00 48.66 180 GLY A O 1
ATOM 1439 N N . PHE A 1 181 ? 7.541 11.746 11.390 1.00 43.72 181 PHE A N 1
ATOM 1440 C CA . PHE A 1 181 ? 8.217 12.714 10.523 1.00 43.72 181 PHE A CA 1
ATOM 1441 C C . PHE A 1 181 ? 8.480 14.010 11.285 1.00 43.72 181 PHE A C 1
ATOM 1443 O O . PHE A 1 181 ? 7.607 14.385 12.103 1.00 43.72 181 PHE A O 1
#

Organism: Citrus sinensis (NCBI:txid2711)

InterPro domains:
  IPR002500 Phosphoadenosine phosphosulphate reductase domain [PF01507] (38-112)
  IPR014729 Rossmann-like alpha/beta/alpha sandwich fold [G3DSA:3.40.50.620] (2-170)

Nearest PDB structures (foldseek):
  8ron-assembly1_A  TM=8.848E-01  e=1.474E-14  Homo sapiens
  8rom-assembly1_A  TM=8.706E-01  e=4.108E-14  Homo sapiens
  3g5a-assembly5_E  TM=8.166E-01  e=7.253E-11  Nakaseomyces glabratus
  3g6k-assembly6_F  TM=8.252E-01  e=1.588E-10  Nakaseomyces glabratus
  2wsi-assembly1_A  TM=7.849E-01  e=3.694E-10  Saccharomyces cerevisiae

Mean predicted aligned error: 5.45 Å

Foldseek 3Di:
DPVVVVLVPDPPPVLVVLLVLLLVLLLVCCVVDPLQQEAEEAQLDLLSLLNVVSNLVSVVVSVVVVDDDPDDSQRSHAYEYEDDPPDDVVRVVSVVVVCVVRVHNYDYHPDDPQVSVVVVVVVTNHAEYEDSEELPDPVCVPHDQWDWDDPPGPTHIYGYSCHHPDPCSSPVDCSCVVSPD